Protein AF-A0A8J6U4Z3-F1 (afdb_monomer)

Radius of gyration: 17.87 Å; Cα contacts (8 Å, |Δi|>4): 510; chains: 1; bounding box: 42×43×44 Å

Secondary structure (DSSP, 8-state):
-GGGTB-SSSPPPPPPPHHHHHHHH-PPPSS-SEEEE--HHHHHH-HHHHHHHHHHHHHTT--EEEE-S----HHHHHTT-HHHHHHHHHHHHHHH--SS---EEESSHHHHHIIIIIHHHHH-SHHHHHHHHHEEEHHHHHHHHHHTT---SS---SEEEEEE-HHHHHHH-TTHHHHHHHHHT--EEEEEES--S--TTGGGBTTTHHHHHHHHTTTHHHHHHTS-TTSEEE--SHHHHHHHHHTT---B-HHHHS-TT--S---

Mean predicted aligned error: 3.74 Å

Structure (mmCIF, N/CA/C/O backbone):
data_AF-A0A8J6U4Z3-F1
#
_entry.id   AF-A0A8J6U4Z3-F1
#
loop_
_atom_site.group_PDB
_atom_site.id
_atom_site.type_symbol
_atom_site.label_atom_id
_atom_site.label_alt_id
_atom_site.label_comp_id
_atom_site.label_asym_id
_atom_site.label_entity_id
_atom_site.label_seq_id
_atom_site.pdbx_PDB_ins_code
_atom_site.Cartn_x
_atom_site.Cartn_y
_atom_site.Cartn_z
_atom_site.occupancy
_atom_site.B_iso_or_equiv
_atom_site.auth_seq_id
_atom_site.auth_comp_id
_atom_site.auth_asym_id
_atom_site.auth_atom_id
_atom_site.pdbx_PDB_model_num
ATOM 1 N N . MET A 1 1 ? 16.513 10.755 22.098 1.00 52.19 1 MET A N 1
ATOM 2 C CA . MET A 1 1 ? 15.604 11.043 20.962 1.00 52.19 1 MET A CA 1
ATOM 3 C C . MET A 1 1 ? 15.570 12.526 20.605 1.00 52.19 1 MET A C 1
ATOM 5 O O . MET A 1 1 ? 15.834 12.816 19.449 1.00 52.19 1 MET A O 1
ATOM 9 N N . ARG A 1 2 ? 15.416 13.461 21.564 1.00 49.41 2 ARG A N 1
ATOM 10 C CA . ARG A 1 2 ? 15.577 14.914 21.296 1.00 49.41 2 ARG A CA 1
ATOM 11 C C . ARG A 1 2 ? 16.914 15.289 20.628 1.00 49.41 2 ARG A C 1
ATOM 13 O O . ARG A 1 2 ? 16.937 16.135 19.749 1.00 49.41 2 ARG A O 1
ATOM 20 N N . LEU A 1 3 ? 18.000 14.587 20.973 1.00 54.06 3 LEU A N 1
ATOM 21 C CA . LEU A 1 3 ? 19.337 14.752 20.371 1.00 54.06 3 LEU A CA 1
ATOM 22 C C . LEU A 1 3 ? 19.421 14.434 18.861 1.00 54.06 3 LEU A C 1
ATOM 24 O O . LEU A 1 3 ? 20.437 14.736 18.250 1.00 54.06 3 LEU A O 1
ATOM 28 N N . ALA A 1 4 ? 18.385 13.838 18.261 1.00 70.94 4 ALA A N 1
ATOM 29 C CA . ALA A 1 4 ? 18.323 13.529 16.829 1.00 70.94 4 ALA A CA 1
ATOM 30 C C . ALA A 1 4 ? 17.267 14.366 16.074 1.00 70.94 4 ALA A C 1
ATOM 32 O O . ALA A 1 4 ? 16.896 14.003 14.964 1.00 70.94 4 ALA A O 1
ATOM 33 N N . GLY A 1 5 ? 16.729 15.433 16.685 1.00 78.56 5 GLY A N 1
ATOM 34 C CA . GLY A 1 5 ? 15.664 16.257 16.090 1.00 78.56 5 GLY A CA 1
ATOM 35 C C . GLY A 1 5 ? 14.280 15.591 16.059 1.00 78.56 5 GLY A C 1
ATOM 36 O O . GLY A 1 5 ? 13.338 16.147 15.498 1.00 78.56 5 GLY A O 1
ATOM 37 N N . LEU A 1 6 ? 14.134 14.412 16.674 1.00 84.56 6 LEU A N 1
ATOM 38 C CA . LEU A 1 6 ? 12.886 13.649 16.691 1.00 84.56 6 LEU A CA 1
ATOM 39 C C . LEU A 1 6 ? 12.028 13.987 17.917 1.00 84.56 6 LEU A C 1
ATOM 41 O O . LEU A 1 6 ? 12.542 14.117 19.035 1.00 84.56 6 LEU A O 1
ATOM 45 N N . THR A 1 7 ? 10.715 14.070 17.708 1.00 83.81 7 THR A N 1
ATOM 46 C CA . THR A 1 7 ? 9.716 14.209 18.769 1.00 83.81 7 THR A CA 1
ATOM 47 C C . THR A 1 7 ? 9.736 13.000 19.705 1.00 83.81 7 THR A C 1
ATOM 49 O O . THR A 1 7 ? 9.954 11.864 19.283 1.00 83.81 7 THR A O 1
ATOM 52 N N . THR A 1 8 ? 9.504 13.242 20.994 1.00 85.88 8 THR A N 1
ATOM 53 C CA . THR A 1 8 ? 9.293 12.187 22.001 1.00 85.88 8 THR A CA 1
ATOM 54 C C . THR A 1 8 ? 7.824 11.799 22.143 1.00 85.88 8 THR A C 1
ATOM 56 O O . THR A 1 8 ? 7.523 10.831 22.828 1.00 85.88 8 THR A O 1
ATOM 59 N N . GLU A 1 9 ? 6.925 12.535 21.489 1.00 86.94 9 GLU A N 1
ATOM 60 C CA . GLU A 1 9 ? 5.471 12.333 21.539 1.00 86.94 9 GLU A CA 1
ATOM 61 C C . GLU A 1 9 ? 4.996 11.174 20.645 1.00 86.94 9 GLU A C 1
ATOM 63 O O . GLU A 1 9 ? 3.831 10.785 20.673 1.00 86.94 9 GLU A O 1
ATOM 68 N N . ARG A 1 10 ? 5.891 10.615 19.820 1.00 86.56 10 ARG A N 1
ATOM 69 C CA . ARG A 1 10 ? 5.603 9.476 18.944 1.00 86.56 10 ARG A CA 1
ATOM 70 C C . ARG A 1 10 ? 6.467 8.290 19.317 1.00 86.56 10 ARG A C 1
ATOM 72 O O . ARG A 1 10 ? 7.688 8.403 19.429 1.00 86.56 10 ARG A O 1
ATOM 79 N N . GLN A 1 11 ? 5.835 7.129 19.422 1.00 86.25 11 GLN A N 1
ATOM 80 C CA . GLN A 1 11 ? 6.564 5.875 19.506 1.00 86.25 11 GLN A CA 1
ATOM 81 C C . GLN A 1 11 ? 7.215 5.574 18.154 1.00 86.25 11 GLN A C 1
ATOM 83 O O . GLN A 1 11 ? 6.585 5.697 17.101 1.00 86.25 11 GLN A O 1
ATOM 88 N N . LEU A 1 12 ? 8.491 5.188 18.176 1.00 87.31 12 LEU A N 1
ATOM 89 C CA . LEU A 1 12 ? 9.149 4.704 16.968 1.00 87.31 12 LEU A CA 1
ATOM 90 C C . LEU A 1 12 ? 8.669 3.287 16.641 1.00 87.31 12 LEU A C 1
ATOM 92 O O . LEU A 1 12 ? 8.489 2.474 17.551 1.00 87.31 12 LEU A O 1
ATOM 96 N N . PRO A 1 13 ? 8.512 2.965 15.349 1.00 88.69 13 PRO A N 1
ATOM 97 C CA . PRO A 1 13 ? 8.115 1.631 14.935 1.00 88.69 13 PRO A CA 1
ATOM 98 C C . PRO A 1 13 ? 9.218 0.615 15.256 1.00 88.69 13 PRO A C 1
ATOM 100 O O . PRO A 1 13 ? 10.413 0.905 15.154 1.00 88.69 13 PRO A O 1
ATOM 103 N N . GLN A 1 14 ? 8.817 -0.603 15.611 1.00 91.38 14 GLN A N 1
ATOM 104 C CA . GLN A 1 14 ? 9.751 -1.695 15.876 1.00 91.38 14 GLN A CA 1
ATOM 105 C C . GLN A 1 14 ? 10.061 -2.474 14.600 1.00 91.38 14 GLN A C 1
ATOM 107 O O . GLN A 1 14 ? 9.157 -2.870 13.865 1.00 91.38 14 GLN A O 1
ATOM 112 N N . PHE A 1 15 ? 11.345 -2.738 14.360 1.00 95.44 15 PHE A N 1
ATOM 113 C CA . PHE A 1 15 ? 11.770 -3.568 13.239 1.00 95.44 15 PHE A CA 1
ATOM 114 C C . PHE A 1 15 ? 11.353 -5.027 13.440 1.00 95.44 15 PHE A C 1
ATOM 116 O O . PHE A 1 15 ? 11.647 -5.652 14.460 1.00 95.44 15 PHE A O 1
ATOM 123 N N . ALA A 1 16 ? 10.737 -5.602 12.418 1.00 95.12 16 ALA A N 1
ATOM 124 C CA . ALA A 1 16 ? 10.561 -7.030 12.288 1.00 95.12 16 ALA A CA 1
ATOM 125 C C . ALA A 1 16 ? 11.880 -7.712 11.894 1.00 95.12 16 ALA A C 1
ATOM 127 O O . ALA A 1 16 ? 12.726 -7.163 11.185 1.00 95.12 16 ALA A O 1
ATOM 128 N N . SER A 1 17 ? 12.046 -8.963 12.323 1.00 95.75 17 SER A N 1
ATOM 129 C CA . SER A 1 17 ? 13.189 -9.772 11.907 1.00 95.75 17 SER A CA 1
ATOM 130 C C . SER A 1 17 ? 13.033 -10.253 10.461 1.00 95.75 17 SER A C 1
ATOM 132 O O . SER A 1 17 ? 11.927 -10.518 9.987 1.00 95.75 17 SER A O 1
ATOM 134 N N . ARG A 1 18 ? 14.160 -10.487 9.774 1.00 94.25 18 ARG A N 1
ATOM 135 C CA . ARG A 1 18 ? 14.164 -11.142 8.450 1.00 94.25 18 ARG A CA 1
ATOM 136 C C . ARG A 1 18 ? 13.470 -12.505 8.469 1.00 94.25 18 ARG A C 1
ATOM 138 O O . ARG A 1 18 ? 12.805 -12.864 7.507 1.00 94.25 18 ARG A O 1
ATOM 145 N N . ARG A 1 19 ? 13.592 -13.248 9.578 1.00 96.25 19 ARG A N 1
ATOM 146 C CA . ARG A 1 19 ? 12.898 -14.529 9.771 1.00 96.25 19 ARG A CA 1
ATOM 147 C C . ARG A 1 19 ? 11.381 -14.349 9.737 1.00 96.25 19 ARG A C 1
ATOM 149 O O . ARG A 1 19 ? 10.713 -15.142 9.086 1.00 96.25 19 ARG A O 1
ATOM 156 N N . ARG A 1 20 ? 10.855 -13.311 10.402 1.00 96.19 20 ARG A N 1
ATOM 157 C CA . ARG A 1 20 ? 9.423 -12.988 10.370 1.00 96.19 20 ARG A CA 1
ATOM 158 C C . ARG A 1 20 ? 8.979 -12.630 8.954 1.00 96.19 20 ARG A C 1
ATOM 160 O O . ARG A 1 20 ? 8.002 -13.192 8.488 1.00 96.19 20 ARG A O 1
ATOM 167 N N . LEU A 1 21 ? 9.728 -11.778 8.251 1.00 96.25 21 LEU A N 1
ATOM 168 C CA . LEU A 1 21 ? 9.428 -11.447 6.854 1.00 96.25 21 LEU A CA 1
ATOM 169 C C . LEU A 1 21 ? 9.361 -12.702 5.970 1.00 96.25 21 LEU A C 1
ATOM 171 O O . LEU A 1 21 ? 8.375 -12.906 5.274 1.00 96.25 21 LEU A O 1
ATOM 175 N N . HIS A 1 22 ? 10.373 -13.570 6.023 1.00 95.69 22 HIS A N 1
ATOM 176 C CA . HIS A 1 22 ? 10.381 -14.798 5.220 1.00 95.69 22 HIS A CA 1
ATOM 177 C C . HIS A 1 22 ? 9.227 -15.750 5.563 1.00 95.69 22 HIS A C 1
ATOM 179 O O . HIS A 1 22 ? 8.718 -16.418 4.667 1.00 95.69 22 HIS A O 1
ATOM 185 N N . ALA A 1 23 ? 8.808 -15.813 6.831 1.00 96.25 23 ALA A N 1
ATOM 186 C CA . ALA A 1 23 ? 7.669 -16.630 7.238 1.00 96.25 23 ALA A CA 1
ATOM 187 C C . ALA A 1 23 ? 6.352 -16.137 6.611 1.00 96.25 23 ALA A C 1
ATOM 189 O O . ALA A 1 23 ? 5.583 -16.949 6.112 1.00 96.25 23 ALA A O 1
ATOM 190 N N . GLU A 1 24 ? 6.129 -14.821 6.576 1.00 96.94 24 GLU A N 1
ATOM 191 C CA . GLU A 1 24 ? 4.914 -14.218 6.005 1.00 96.94 24 GLU A CA 1
ATOM 192 C C . GLU A 1 24 ? 4.862 -14.342 4.472 1.00 96.94 24 GLU A C 1
ATOM 194 O O . GLU A 1 24 ? 3.823 -14.667 3.889 1.00 96.94 24 GLU A O 1
ATOM 199 N N . LEU A 1 25 ? 6.001 -14.124 3.801 1.00 94.69 25 LEU A N 1
ATOM 200 C CA . LEU A 1 25 ? 6.074 -14.190 2.337 1.00 94.69 25 LEU A CA 1
ATOM 201 C C . LEU A 1 25 ? 6.029 -15.623 1.798 1.00 94.69 25 LEU A C 1
ATOM 203 O O . LEU A 1 25 ? 5.581 -15.826 0.670 1.00 94.69 25 LEU A O 1
ATOM 207 N N . GLY A 1 26 ? 6.478 -16.604 2.583 1.00 91.38 26 GLY A N 1
ATOM 208 C CA . GLY A 1 26 ? 6.553 -17.995 2.154 1.00 91.38 26 GLY A CA 1
ATOM 209 C C . GLY A 1 26 ? 7.440 -18.188 0.918 1.00 91.38 26 GLY A C 1
ATOM 210 O O . GLY A 1 26 ? 8.376 -17.428 0.664 1.00 91.38 26 GLY A O 1
ATOM 211 N N . ARG A 1 27 ? 7.163 -19.245 0.150 1.00 89.81 27 ARG A N 1
ATOM 212 C CA . ARG A 1 27 ? 7.793 -19.482 -1.157 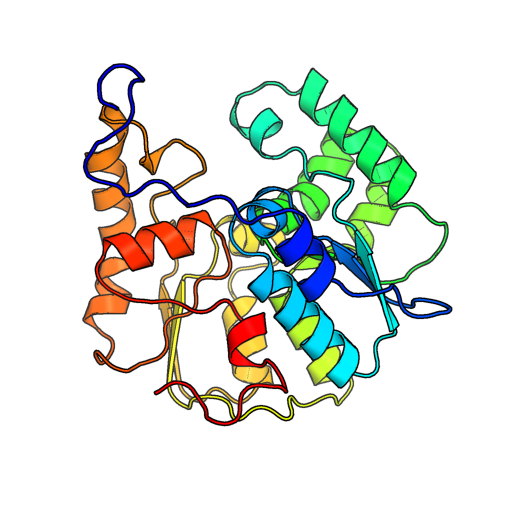1.00 89.81 27 ARG A CA 1
ATOM 213 C C . ARG A 1 27 ? 6.900 -18.922 -2.259 1.00 89.81 27 ARG A C 1
ATOM 215 O O . ARG A 1 27 ? 5.680 -19.023 -2.155 1.00 89.81 27 ARG A O 1
ATOM 222 N N . SER A 1 28 ? 7.510 -18.393 -3.318 1.00 88.62 28 SER A N 1
ATOM 223 C CA . SER A 1 28 ? 6.777 -18.019 -4.529 1.00 88.62 28 SER A CA 1
ATOM 224 C C . SER A 1 28 ? 6.041 -19.225 -5.106 1.00 88.62 28 SER A C 1
ATOM 226 O O . SER A 1 28 ? 6.565 -20.344 -5.091 1.00 88.62 28 SER A O 1
ATOM 228 N N . ALA A 1 29 ? 4.841 -18.984 -5.627 1.00 89.44 29 ALA A N 1
ATOM 229 C CA . ALA A 1 29 ? 4.110 -19.995 -6.376 1.00 89.44 29 ALA A CA 1
ATOM 230 C C . ALA A 1 29 ? 4.865 -20.361 -7.674 1.00 89.44 29 ALA A C 1
ATOM 232 O O . ALA A 1 29 ? 5.556 -19.501 -8.230 1.00 89.44 29 ALA A O 1
ATOM 233 N N . PRO A 1 30 ? 4.748 -21.606 -8.173 1.00 89.94 30 PRO A N 1
ATOM 234 C CA . PRO A 1 30 ? 5.199 -21.939 -9.522 1.00 89.94 30 PRO A CA 1
ATOM 235 C C . PRO A 1 30 ? 4.381 -21.149 -10.558 1.00 89.94 30 PRO A C 1
ATOM 237 O O . PRO A 1 30 ? 3.188 -20.915 -10.359 1.00 89.94 30 PRO A O 1
ATOM 240 N N . ASP A 1 31 ? 5.029 -20.724 -11.644 1.00 93.00 31 ASP A N 1
ATOM 241 C CA . ASP A 1 31 ? 4.430 -19.959 -12.751 1.00 93.00 31 ASP A CA 1
ATOM 242 C C . ASP A 1 31 ? 3.522 -18.792 -12.301 1.00 93.00 31 ASP A C 1
ATOM 244 O O . ASP A 1 31 ? 2.320 -18.770 -12.609 1.00 93.00 31 ASP A O 1
ATOM 248 N N . PRO A 1 32 ? 4.075 -17.832 -11.533 1.00 96.88 32 PRO A N 1
ATOM 249 C CA . PRO A 1 32 ? 3.306 -16.779 -10.885 1.00 96.88 32 PRO A CA 1
ATOM 250 C C . PRO A 1 32 ? 2.677 -15.807 -11.888 1.00 96.88 32 PRO A C 1
ATOM 252 O O . PRO A 1 32 ? 3.368 -15.198 -12.708 1.00 96.88 32 PRO A O 1
ATOM 255 N N . ASP A 1 33 ? 1.370 -15.596 -11.761 1.00 98.00 33 ASP A N 1
ATOM 256 C CA . ASP A 1 33 ? 0.569 -14.705 -12.604 1.00 98.00 33 ASP A CA 1
ATOM 257 C C . ASP A 1 33 ? 0.294 -13.340 -11.963 1.00 98.00 33 ASP A C 1
ATOM 259 O O . ASP A 1 33 ? -0.426 -12.533 -12.543 1.00 98.00 33 ASP A O 1
ATOM 263 N N . THR A 1 34 ? 0.849 -13.083 -10.776 1.00 98.62 34 THR A N 1
ATOM 264 C CA . THR A 1 34 ? 0.722 -11.823 -10.037 1.00 98.62 34 THR A CA 1
ATOM 265 C C . THR A 1 34 ? 2.004 -11.549 -9.257 1.00 98.62 34 THR A C 1
ATOM 267 O O . THR A 1 34 ? 2.547 -12.444 -8.605 1.00 98.62 34 THR A O 1
ATOM 270 N N . VAL A 1 35 ? 2.480 -10.303 -9.279 1.00 98.69 35 VAL A N 1
ATOM 271 C CA . VAL A 1 35 ? 3.581 -9.848 -8.421 1.00 98.69 35 VAL A CA 1
ATOM 272 C C . VAL A 1 35 ? 3.002 -9.099 -7.227 1.00 98.69 35 VAL A C 1
ATOM 274 O O . VAL A 1 35 ? 2.297 -8.110 -7.403 1.00 98.69 35 VAL A O 1
ATOM 277 N N . LEU A 1 36 ? 3.341 -9.526 -6.013 1.00 98.75 36 LEU A N 1
ATOM 278 C CA . LEU A 1 36 ? 3.115 -8.758 -4.793 1.00 98.75 36 LEU A CA 1
ATOM 279 C C . LEU A 1 36 ? 4.383 -7.962 -4.469 1.00 98.75 36 LEU A C 1
ATOM 281 O O . LEU A 1 36 ? 5.393 -8.518 -4.032 1.00 98.75 36 LEU A O 1
ATOM 285 N N . PHE A 1 37 ? 4.336 -6.651 -4.690 1.00 98.75 37 PHE A N 1
ATOM 286 C CA . PHE A 1 37 ? 5.409 -5.739 -4.316 1.00 98.75 37 PHE A CA 1
ATOM 287 C C . PHE A 1 37 ? 5.299 -5.406 -2.827 1.00 98.75 37 PHE A C 1
ATOM 289 O O . PHE A 1 37 ? 4.349 -4.754 -2.385 1.00 98.75 37 PHE A O 1
ATOM 296 N N . VAL A 1 38 ? 6.305 -5.822 -2.064 1.00 98.06 38 VAL A N 1
ATOM 297 C CA . VAL A 1 38 ? 6.405 -5.573 -0.627 1.00 98.06 38 VAL A CA 1
ATOM 298 C C . VAL A 1 38 ? 7.428 -4.470 -0.417 1.00 98.06 38 VAL A C 1
ATOM 300 O O . VAL A 1 38 ? 8.633 -4.673 -0.572 1.00 98.06 38 VAL A O 1
ATOM 303 N N . ASP A 1 39 ? 6.942 -3.275 -0.102 1.00 96.94 39 ASP A N 1
ATOM 304 C CA . ASP A 1 39 ? 7.793 -2.110 0.079 1.00 96.94 39 ASP A CA 1
ATOM 305 C C . ASP A 1 39 ? 8.678 -2.226 1.330 1.00 96.94 39 ASP A C 1
ATOM 307 O O . ASP A 1 39 ? 8.474 -3.051 2.222 1.00 96.94 39 ASP A O 1
ATOM 311 N N . THR A 1 40 ? 9.682 -1.353 1.401 1.00 95.50 40 THR A N 1
ATOM 312 C CA . THR A 1 40 ? 10.685 -1.372 2.467 1.00 95.50 40 THR A CA 1
ATOM 313 C C . THR A 1 40 ? 10.087 -1.157 3.860 1.00 95.50 40 THR A C 1
ATOM 315 O O . THR A 1 40 ? 10.603 -1.735 4.812 1.00 95.50 40 THR A O 1
ATOM 318 N N . PHE A 1 41 ? 9.021 -0.365 4.005 1.00 95.00 41 PHE A N 1
ATOM 319 C CA . PHE A 1 41 ? 8.394 -0.105 5.302 1.00 95.00 41 PHE A CA 1
ATOM 320 C C . PHE A 1 41 ? 7.521 -1.281 5.731 1.00 95.00 41 PHE A C 1
ATOM 322 O O . PHE A 1 41 ? 7.662 -1.753 6.859 1.00 95.00 41 PHE A O 1
ATOM 329 N N . THR A 1 42 ? 6.701 -1.827 4.834 1.00 96.81 42 THR A N 1
ATOM 330 C CA . THR A 1 42 ? 5.948 -3.059 5.109 1.00 96.81 42 THR A CA 1
ATOM 331 C C . THR A 1 42 ? 6.887 -4.206 5.465 1.00 96.81 42 THR A C 1
ATOM 333 O O . THR A 1 42 ? 6.717 -4.845 6.502 1.00 96.81 42 THR A O 1
ATOM 336 N N . ALA A 1 43 ? 7.940 -4.423 4.674 1.00 97.25 43 ALA A N 1
ATOM 337 C CA . ALA A 1 43 ? 8.918 -5.475 4.926 1.00 97.25 43 ALA A CA 1
ATOM 338 C C . ALA A 1 43 ? 9.630 -5.309 6.281 1.00 97.25 43 ALA A C 1
ATOM 340 O O . ALA A 1 43 ? 9.879 -6.295 6.978 1.00 97.25 43 ALA A O 1
ATOM 341 N N . ALA A 1 44 ? 9.964 -4.068 6.649 1.00 96.44 44 ALA A N 1
ATOM 342 C CA . ALA A 1 44 ? 10.720 -3.766 7.857 1.00 96.44 44 ALA A CA 1
ATOM 343 C C . ALA A 1 44 ? 9.864 -3.710 9.125 1.00 96.44 44 ALA A C 1
ATOM 345 O O . ALA A 1 44 ? 10.378 -4.043 10.185 1.00 96.44 44 ALA A O 1
ATOM 346 N N . PHE A 1 45 ? 8.599 -3.292 9.047 1.00 96.00 45 PHE A N 1
ATOM 347 C CA . PHE A 1 45 ? 7.794 -2.965 10.232 1.00 96.00 45 PHE A CA 1
ATOM 348 C C . PHE A 1 45 ? 6.479 -3.743 10.323 1.00 96.00 45 PHE A C 1
ATOM 350 O O . PHE A 1 45 ? 5.987 -3.988 11.422 1.00 96.00 45 PHE A O 1
ATOM 357 N N . ARG A 1 46 ? 5.897 -4.154 9.191 1.00 96.12 46 ARG A N 1
ATOM 358 C CA . ARG A 1 46 ? 4.566 -4.779 9.128 1.00 96.12 46 ARG A CA 1
ATOM 359 C C . ARG A 1 46 ? 4.525 -5.997 8.189 1.00 96.12 46 ARG A C 1
ATOM 361 O O . ARG A 1 46 ? 3.649 -6.074 7.332 1.00 96.12 46 ARG A O 1
ATOM 368 N N . PRO A 1 47 ? 5.425 -6.991 8.332 1.00 97.38 47 PRO A N 1
ATOM 369 C CA . PRO A 1 47 ? 5.467 -8.120 7.399 1.00 97.38 47 PRO A CA 1
ATOM 370 C C . PRO A 1 47 ? 4.178 -8.960 7.402 1.00 97.38 47 PRO A C 1
ATOM 372 O O . PRO A 1 47 ? 3.870 -9.581 6.392 1.00 97.38 47 PRO A O 1
ATOM 375 N N . HIS A 1 48 ? 3.405 -8.939 8.495 1.00 97.25 48 HIS A N 1
ATOM 376 C CA . HIS A 1 48 ? 2.100 -9.604 8.591 1.00 97.25 48 HIS A CA 1
ATOM 377 C C . HIS A 1 48 ? 1.089 -9.073 7.566 1.00 97.25 48 HIS A C 1
ATOM 379 O O . HIS A 1 48 ? 0.313 -9.852 7.026 1.00 97.25 48 HIS A O 1
ATOM 385 N N . VAL A 1 49 ? 1.156 -7.783 7.211 1.00 98.25 49 VAL A N 1
ATOM 386 C CA . VAL A 1 49 ? 0.311 -7.200 6.157 1.00 98.25 49 VAL A CA 1
ATOM 387 C C . VAL A 1 49 ? 0.653 -7.794 4.794 1.00 98.25 49 VAL A C 1
ATOM 389 O O . VAL A 1 49 ? -0.239 -8.086 4.004 1.00 98.25 49 VAL A O 1
ATOM 392 N N . ALA A 1 50 ? 1.941 -8.018 4.514 1.00 98.06 50 ALA A N 1
ATOM 393 C CA . ALA A 1 50 ? 2.359 -8.678 3.280 1.00 98.06 50 ALA A CA 1
ATOM 394 C C . ALA A 1 50 ? 1.902 -10.145 3.239 1.00 98.06 50 ALA A C 1
ATOM 396 O O . ALA A 1 50 ? 1.491 -10.624 2.184 1.00 98.06 50 ALA A O 1
ATOM 397 N N . GLY A 1 51 ? 1.935 -10.840 4.381 1.00 98.12 51 GLY A N 1
ATOM 398 C CA . GLY A 1 51 ? 1.377 -12.186 4.524 1.00 98.12 51 GLY A CA 1
ATOM 399 C C . GLY A 1 51 ? -0.126 -12.224 4.242 1.00 98.12 51 GLY A C 1
ATOM 400 O O . GLY A 1 51 ? -0.566 -13.022 3.415 1.00 98.12 51 GLY A O 1
ATOM 401 N N . ALA A 1 52 ? -0.888 -11.309 4.848 1.00 98.38 52 ALA A N 1
ATOM 402 C CA . ALA A 1 52 ? -2.324 -11.158 4.622 1.00 98.38 52 ALA A CA 1
ATOM 403 C C . ALA A 1 52 ? -2.635 -10.850 3.149 1.00 98.38 52 ALA A C 1
ATOM 405 O O . ALA A 1 52 ? -3.433 -11.536 2.520 1.00 98.38 52 ALA A O 1
ATOM 406 N N . ALA A 1 53 ? -1.917 -9.898 2.544 1.00 98.56 53 ALA A N 1
ATOM 407 C CA . ALA A 1 53 ? -2.075 -9.551 1.132 1.00 98.56 53 ALA A CA 1
ATOM 408 C C . ALA A 1 53 ? -1.808 -10.749 0.210 1.00 98.56 53 ALA A C 1
ATOM 410 O O . ALA A 1 53 ? -2.547 -10.978 -0.746 1.00 98.56 53 ALA A O 1
ATOM 411 N N . ARG A 1 54 ? -0.775 -11.547 0.507 1.00 98.12 54 AR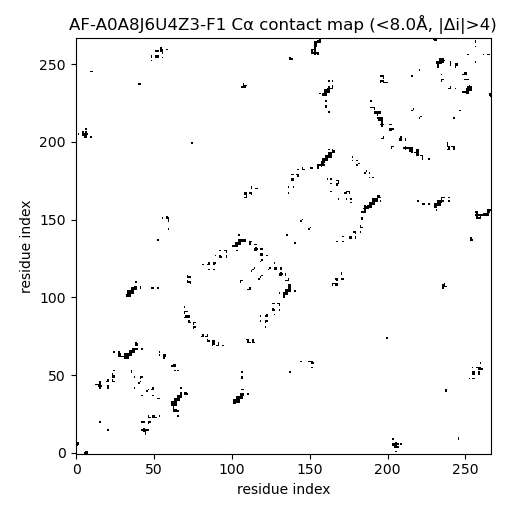G A N 1
ATOM 412 C CA . ARG A 1 54 ? -0.467 -12.773 -0.237 1.00 98.12 54 ARG A CA 1
ATOM 413 C C . ARG A 1 54 ? -1.585 -13.809 -0.109 1.00 98.12 54 ARG A C 1
ATOM 415 O O . ARG A 1 54 ? -1.929 -14.425 -1.114 1.00 98.12 54 ARG A O 1
ATOM 422 N N . ARG A 1 55 ? -2.131 -14.010 1.097 1.00 97.81 55 ARG A N 1
ATOM 423 C CA . ARG A 1 55 ? -3.241 -14.944 1.343 1.00 97.81 55 ARG A CA 1
ATOM 424 C C . ARG A 1 55 ? -4.516 -14.516 0.630 1.00 97.81 55 ARG A C 1
ATOM 426 O O . ARG A 1 55 ? -5.104 -15.346 -0.043 1.00 97.81 55 ARG A O 1
ATOM 433 N N . VAL A 1 56 ? -4.872 -13.233 0.676 1.00 98.31 56 VAL A N 1
ATOM 434 C CA . VAL A 1 56 ? -6.010 -12.675 -0.076 1.00 98.31 56 VAL A CA 1
ATOM 435 C C . VAL A 1 56 ? -5.866 -12.920 -1.578 1.00 98.31 56 VAL A C 1
ATOM 437 O O . VAL A 1 56 ? -6.802 -13.358 -2.234 1.00 98.31 56 VAL A O 1
ATOM 440 N N . LEU A 1 57 ? -4.685 -12.658 -2.144 1.00 98.38 57 LEU A N 1
ATOM 441 C CA . LEU A 1 57 ? -4.452 -12.907 -3.567 1.00 98.38 57 LEU A CA 1
ATOM 442 C C . LEU A 1 57 ? -4.554 -14.403 -3.904 1.00 98.38 57 LEU A C 1
ATOM 444 O O . LEU A 1 57 ? -5.115 -14.748 -4.940 1.00 98.38 57 LEU A O 1
ATOM 448 N N . ALA A 1 58 ? -4.050 -15.282 -3.035 1.00 96.81 58 ALA A N 1
ATOM 449 C CA . ALA A 1 58 ? -4.170 -16.727 -3.209 1.00 96.81 58 ALA A CA 1
ATOM 450 C C . ALA A 1 58 ? -5.622 -17.226 -3.076 1.00 96.81 58 ALA A C 1
ATOM 452 O O . ALA A 1 58 ? -6.015 -18.100 -3.839 1.00 96.81 58 ALA A O 1
ATOM 453 N N . ASP A 1 59 ? -6.414 -16.650 -2.165 1.00 97.00 59 ASP A N 1
ATOM 454 C CA . ASP A 1 59 ? -7.860 -16.897 -2.028 1.00 97.00 59 ASP A CA 1
ATOM 455 C C . ASP A 1 59 ? -8.642 -16.472 -3.281 1.00 97.00 59 ASP A C 1
ATOM 457 O O . ASP A 1 59 ? -9.657 -17.065 -3.627 1.00 97.00 59 ASP A O 1
ATOM 461 N N . ALA A 1 60 ? -8.122 -15.488 -4.018 1.00 97.56 60 ALA A N 1
ATOM 462 C CA . ALA A 1 60 ? -8.615 -15.087 -5.332 1.00 97.56 60 ALA A CA 1
ATOM 463 C C . ALA A 1 60 ? -7.978 -15.869 -6.501 1.00 97.56 60 ALA A C 1
ATOM 465 O O . ALA A 1 60 ? -7.883 -15.346 -7.617 1.00 97.56 60 ALA A O 1
ATOM 466 N N . ASP A 1 61 ? -7.494 -17.086 -6.236 1.00 96.81 61 ASP A N 1
ATOM 467 C CA . ASP A 1 61 ? -6.857 -18.008 -7.185 1.00 96.81 61 ASP A CA 1
ATOM 468 C C . ASP A 1 61 ? -5.621 -17.444 -7.921 1.00 96.81 61 ASP A C 1
ATOM 470 O O . ASP A 1 61 ? -5.240 -17.923 -8.996 1.00 96.81 61 ASP A O 1
ATOM 474 N N . ARG A 1 62 ? -4.940 -16.431 -7.359 1.00 98.00 62 ARG A N 1
ATOM 475 C CA . ARG A 1 62 ? -3.697 -15.887 -7.935 1.00 98.00 62 ARG A CA 1
ATOM 476 C C . ARG A 1 62 ? -2.470 -16.661 -7.483 1.00 98.00 62 ARG A C 1
ATOM 478 O O . ARG A 1 62 ? -2.278 -16.959 -6.304 1.00 98.00 62 ARG A O 1
ATOM 485 N N . ARG A 1 63 ? -1.556 -16.901 -8.424 1.00 97.81 63 ARG A N 1
ATOM 486 C CA . ARG A 1 63 ? -0.234 -17.475 -8.145 1.00 97.81 63 ARG A CA 1
ATOM 487 C C . ARG A 1 63 ? 0.750 -16.336 -7.926 1.00 97.81 63 ARG A C 1
ATOM 489 O O . ARG A 1 63 ? 1.163 -15.657 -8.863 1.00 97.81 63 ARG A O 1
ATOM 496 N N . VAL A 1 64 ? 1.107 -16.114 -6.665 1.00 98.12 64 VAL A N 1
ATOM 497 C CA . VAL A 1 64 ? 1.820 -14.904 -6.242 1.00 98.12 64 VAL A CA 1
ATOM 498 C C . VAL A 1 64 ? 3.335 -15.106 -6.210 1.00 98.12 64 VAL A C 1
ATOM 500 O O . VAL A 1 64 ? 3.851 -16.044 -5.597 1.00 98.12 64 VAL A O 1
ATOM 503 N N . GLU A 1 65 ? 4.056 -14.161 -6.809 1.00 97.62 65 GLU A N 1
ATOM 504 C CA . GLU A 1 65 ? 5.475 -13.916 -6.558 1.00 97.62 65 GLU A CA 1
ATOM 505 C C . GLU A 1 65 ? 5.641 -12.693 -5.655 1.00 97.62 65 GLU A C 1
ATOM 507 O O . GLU A 1 65 ? 5.241 -11.587 -6.014 1.00 97.62 65 GLU A O 1
ATOM 512 N N . CYS A 1 66 ? 6.275 -12.865 -4.498 1.00 97.19 66 CYS A N 1
ATOM 513 C CA . CYS A 1 66 ? 6.560 -11.757 -3.589 1.00 97.19 66 CYS A CA 1
ATOM 514 C C . CYS A 1 66 ? 7.910 -11.109 -3.926 1.00 97.19 66 CYS A C 1
ATOM 516 O O . CYS A 1 66 ? 8.937 -11.790 -3.970 1.00 97.19 66 CYS A O 1
ATOM 518 N N . ARG A 1 67 ? 7.941 -9.781 -4.084 1.00 96.19 67 ARG A N 1
ATOM 519 C CA . ARG A 1 67 ? 9.170 -9.004 -4.308 1.00 96.19 67 ARG A CA 1
ATOM 520 C C . ARG A 1 67 ? 9.383 -7.987 -3.199 1.00 96.19 67 ARG A C 1
ATOM 522 O O . ARG A 1 67 ? 8.700 -6.972 -3.139 1.00 96.19 67 ARG A O 1
ATOM 529 N N . ALA A 1 68 ? 10.363 -8.276 -2.343 1.00 96.38 68 ALA A N 1
ATOM 530 C 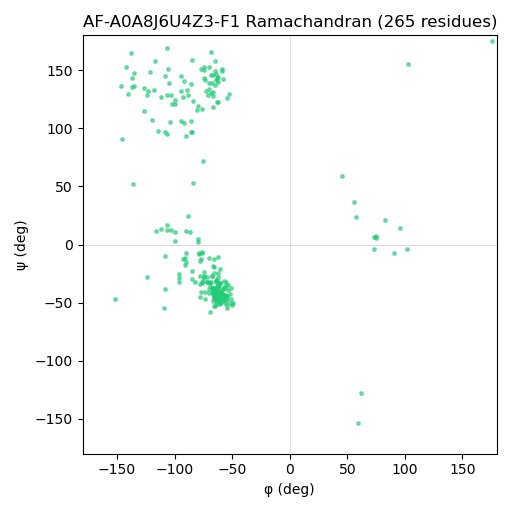CA . ALA A 1 68 ? 10.812 -7.428 -1.232 1.00 96.38 68 ALA A CA 1
ATOM 531 C C . ALA A 1 68 ? 12.273 -6.950 -1.404 1.00 96.38 68 ALA A C 1
ATOM 533 O O . ALA A 1 68 ? 12.906 -6.463 -0.470 1.00 96.38 68 ALA A O 1
ATOM 534 N N . ASP A 1 69 ? 12.842 -7.137 -2.599 1.00 95.38 69 ASP A N 1
ATOM 535 C CA . ASP A 1 69 ? 14.250 -6.907 -2.945 1.00 95.38 69 ASP A CA 1
ATOM 536 C C . ASP A 1 69 ? 14.469 -5.646 -3.810 1.00 95.38 69 ASP A C 1
ATOM 538 O O . ASP A 1 69 ? 15.545 -5.441 -4.394 1.00 95.38 69 ASP A O 1
ATOM 542 N N . VAL A 1 70 ? 13.432 -4.813 -3.905 1.00 96.25 70 VAL A N 1
ATOM 543 C CA . VAL A 1 70 ? 13.347 -3.560 -4.667 1.00 96.25 70 VAL A CA 1
ATOM 544 C C . VAL A 1 70 ? 12.639 -2.483 -3.850 1.00 96.25 70 VAL A C 1
ATOM 546 O O . VAL A 1 70 ? 12.013 -2.764 -2.833 1.00 96.25 70 VAL A O 1
ATOM 549 N N . CYS A 1 71 ? 12.759 -1.223 -4.270 1.00 97.75 71 CYS A N 1
ATOM 550 C CA . CYS A 1 71 ? 12.182 -0.085 -3.558 1.00 97.75 71 CYS A CA 1
ATOM 551 C C . CYS A 1 71 ? 11.489 0.870 -4.535 1.00 97.75 71 CYS A C 1
ATOM 553 O O . CYS A 1 71 ? 11.934 1.046 -5.670 1.00 97.75 71 CYS A O 1
ATOM 555 N N . CYS A 1 72 ? 10.424 1.521 -4.068 1.00 97.75 72 CYS A N 1
ATOM 556 C CA . CYS A 1 72 ? 9.664 2.503 -4.837 1.00 97.75 72 CYS A CA 1
ATOM 557 C C . CYS A 1 72 ? 10.367 3.869 -4.948 1.00 97.75 72 CYS A C 1
ATOM 559 O O . CYS A 1 72 ? 9.903 4.748 -5.658 1.00 97.75 72 CYS A O 1
ATOM 561 N N . GLY A 1 73 ? 11.488 4.074 -4.245 1.00 97.25 73 GLY A N 1
ATOM 562 C CA . GLY A 1 73 ? 12.304 5.289 -4.347 1.00 97.25 73 GLY A CA 1
ATOM 563 C C . GLY A 1 73 ? 11.711 6.543 -3.692 1.00 97.25 73 GLY A C 1
ATOM 564 O O . GLY A 1 73 ? 12.408 7.554 -3.638 1.00 97.25 73 GLY A O 1
ATOM 565 N N . LEU A 1 74 ? 10.489 6.472 -3.151 1.00 96.38 74 LEU A N 1
ATOM 566 C CA . LEU A 1 74 ? 9.726 7.616 -2.644 1.00 96.38 74 LEU A CA 1
ATOM 567 C C . LEU A 1 74 ? 10.494 8.489 -1.643 1.00 96.38 74 LEU A C 1
ATOM 569 O O . LEU A 1 74 ? 10.476 9.707 -1.764 1.00 96.38 74 LEU A O 1
ATOM 573 N N . THR A 1 75 ? 11.233 7.898 -0.702 1.00 93.69 75 THR A N 1
ATOM 574 C CA . THR A 1 75 ? 12.002 8.664 0.300 1.00 93.69 75 THR A CA 1
ATOM 575 C C . THR A 1 75 ? 13.105 9.528 -0.318 1.00 93.69 75 THR A C 1
ATOM 577 O O . THR A 1 75 ? 13.425 10.601 0.192 1.00 93.69 75 THR A O 1
ATOM 580 N N . TRP A 1 76 ? 13.685 9.095 -1.441 1.00 96.06 76 TRP A N 1
ATOM 581 C CA . TRP A 1 76 ? 14.645 9.899 -2.199 1.00 96.06 76 TRP A CA 1
ATOM 582 C C . TRP A 1 76 ? 13.944 10.996 -3.002 1.00 96.06 76 TRP A C 1
ATOM 584 O O . TRP A 1 76 ? 14.510 12.072 -3.162 1.00 96.06 76 TRP A O 1
ATOM 594 N N . ILE A 1 77 ? 12.728 10.739 -3.494 1.00 95.69 77 ILE A N 1
ATOM 595 C CA . ILE A 1 77 ? 11.917 11.729 -4.217 1.00 95.69 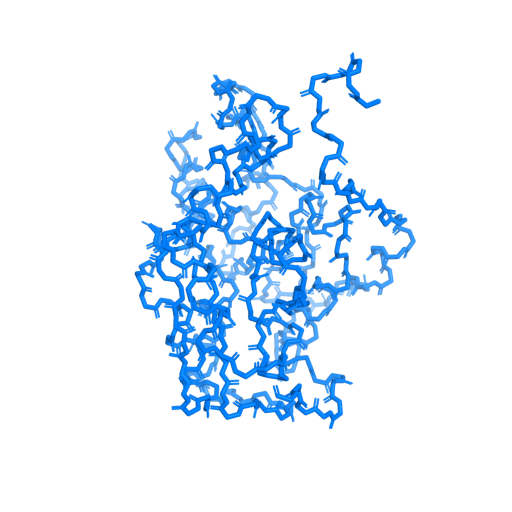77 ILE A CA 1
ATOM 596 C C . ILE A 1 77 ? 11.517 12.860 -3.268 1.00 95.69 77 ILE A C 1
ATOM 598 O O . ILE A 1 77 ? 11.819 14.020 -3.538 1.00 95.69 77 ILE A O 1
ATOM 602 N N . SER A 1 78 ? 10.922 12.522 -2.121 1.00 91.94 78 SER A N 1
ATOM 603 C CA . SER A 1 78 ? 10.386 13.495 -1.163 1.00 91.94 78 SER A CA 1
ATOM 604 C C . SER A 1 78 ? 11.454 14.376 -0.510 1.00 91.94 78 SER A C 1
ATOM 606 O O . SER A 1 78 ? 11.138 15.442 0.001 1.00 91.94 78 SER A O 1
ATOM 608 N N . THR A 1 79 ? 12.721 13.952 -0.542 1.00 91.75 79 THR A N 1
ATOM 609 C CA . THR A 1 79 ? 13.870 14.716 -0.023 1.00 91.75 79 THR A CA 1
ATOM 610 C C . THR A 1 79 ? 14.709 15.370 -1.129 1.00 91.75 79 THR A C 1
ATOM 612 O O . THR A 1 79 ? 15.830 15.809 -0.883 1.00 91.75 79 THR A O 1
ATOM 615 N N . GLY A 1 80 ? 14.208 15.417 -2.370 1.00 95.19 80 GLY A N 1
ATOM 616 C CA . GLY A 1 80 ? 14.864 16.099 -3.495 1.00 95.19 80 GLY A CA 1
ATOM 617 C C . GLY A 1 80 ? 16.080 15.370 -4.083 1.00 95.19 80 GLY A C 1
ATOM 618 O O . GLY A 1 80 ? 16.760 15.884 -4.972 1.00 95.19 80 GLY A O 1
ATOM 619 N N . GLN A 1 81 ? 16.362 14.139 -3.657 1.00 97.19 81 GLN A N 1
ATOM 620 C CA . GLN A 1 81 ? 17.508 13.338 -4.101 1.00 97.19 81 GLN A CA 1
ATOM 621 C C . GLN A 1 81 ? 17.215 12.598 -5.419 1.00 97.19 81 GLN A C 1
ATOM 623 O O . GLN A 1 81 ? 17.419 11.386 -5.547 1.00 97.19 81 GLN A O 1
ATOM 628 N N . LEU A 1 82 ? 16.772 13.337 -6.443 1.00 97.50 82 LEU A N 1
ATOM 629 C CA . LEU A 1 82 ? 16.217 12.791 -7.690 1.00 97.50 82 LEU A CA 1
ATOM 630 C C . LEU A 1 82 ? 17.196 11.911 -8.482 1.00 97.50 82 LEU A C 1
ATOM 632 O O . LEU A 1 82 ? 16.790 10.920 -9.087 1.00 97.50 82 LEU A O 1
ATOM 636 N N . ARG A 1 83 ? 18.505 12.205 -8.447 1.00 97.69 83 ARG A N 1
ATOM 637 C CA . ARG A 1 83 ? 19.525 11.343 -9.083 1.00 97.69 83 ARG A CA 1
ATOM 638 C C . ARG A 1 83 ? 19.563 9.954 -8.442 1.00 97.69 83 ARG A C 1
ATOM 640 O O . ARG A 1 83 ? 19.687 8.946 -9.138 1.00 97.69 83 ARG A O 1
ATOM 647 N N . ARG A 1 84 ? 19.440 9.893 -7.112 1.00 98.00 84 ARG A N 1
ATOM 648 C CA . ARG A 1 84 ? 19.411 8.634 -6.363 1.00 98.00 84 ARG A CA 1
ATOM 649 C C . ARG A 1 84 ? 18.078 7.921 -6.550 1.00 98.00 84 ARG A C 1
ATOM 651 O O . ARG A 1 84 ? 18.097 6.717 -6.795 1.00 98.00 84 ARG A O 1
ATOM 658 N N . ALA A 1 85 ? 16.968 8.661 -6.537 1.00 98.25 85 ALA A N 1
ATOM 659 C CA . ALA A 1 85 ? 15.645 8.135 -6.866 1.00 98.25 85 ALA A CA 1
ATOM 660 C C . ALA A 1 85 ? 15.646 7.450 -8.242 1.00 98.25 85 ALA A C 1
ATOM 662 O O . ALA A 1 85 ? 15.325 6.269 -8.327 1.00 98.25 85 ALA A O 1
ATOM 663 N N . ARG A 1 86 ? 16.135 8.129 -9.292 1.00 98.50 86 ARG A N 1
ATOM 664 C CA . ARG A 1 86 ? 16.278 7.572 -10.649 1.00 98.50 86 ARG A CA 1
ATOM 665 C C . ARG A 1 86 ? 17.080 6.270 -10.661 1.00 98.50 86 ARG A C 1
ATOM 667 O O . ARG A 1 86 ? 16.653 5.304 -11.280 1.00 98.50 86 ARG A O 1
ATOM 674 N N . LYS A 1 87 ? 18.220 6.212 -9.961 1.00 98.38 87 LYS A N 1
ATOM 675 C CA . LYS A 1 87 ? 19.051 4.993 -9.886 1.00 98.38 87 LYS A CA 1
ATOM 676 C C . LYS A 1 87 ? 18.332 3.835 -9.188 1.00 98.38 87 LYS A C 1
ATOM 678 O O . LYS A 1 87 ? 18.494 2.690 -9.597 1.00 98.38 87 LYS A O 1
ATOM 683 N N . VAL A 1 88 ? 17.583 4.114 -8.121 1.00 98.50 88 VAL A N 1
ATOM 684 C CA . VAL A 1 88 ? 16.787 3.100 -7.410 1.00 98.50 88 VAL A CA 1
ATOM 685 C C . VAL A 1 88 ? 15.653 2.603 -8.303 1.00 98.50 88 VAL A C 1
ATOM 687 O O . VAL A 1 88 ? 15.513 1.399 -8.483 1.00 98.50 88 VAL A O 1
ATOM 690 N N . LEU A 1 89 ? 14.908 3.520 -8.916 1.00 98.69 89 LEU A N 1
ATOM 691 C CA . LEU A 1 89 ? 13.782 3.207 -9.788 1.00 98.69 89 LEU A CA 1
ATOM 692 C C . LEU A 1 89 ? 14.210 2.439 -11.037 1.00 98.69 89 LEU A C 1
ATOM 694 O O . LEU A 1 89 ? 13.539 1.480 -11.386 1.00 98.69 89 LEU A O 1
ATOM 698 N N . ALA A 1 90 ? 15.340 2.783 -11.661 1.00 98.62 90 ALA A N 1
ATOM 699 C CA . ALA A 1 90 ? 15.876 2.030 -12.796 1.00 98.62 90 ALA A CA 1
ATOM 700 C C . ALA A 1 90 ? 16.130 0.557 -12.430 1.00 98.62 90 ALA A C 1
ATOM 702 O O . ALA A 1 90 ? 15.652 -0.332 -13.120 1.00 98.62 90 ALA A O 1
ATOM 703 N N . LYS A 1 91 ? 16.756 0.290 -11.274 1.00 98.44 91 LYS A N 1
ATOM 704 C CA . LYS A 1 91 ? 16.941 -1.086 -10.777 1.00 98.44 91 LYS A CA 1
ATOM 705 C C . LYS A 1 91 ? 15.619 -1.798 -10.498 1.00 98.44 91 LYS A C 1
ATOM 707 O O . LYS A 1 91 ? 15.524 -3.008 -10.679 1.00 98.44 91 LYS A O 1
ATOM 712 N N . THR A 1 92 ? 14.625 -1.068 -9.996 1.00 98.62 92 THR A N 1
ATOM 713 C CA . THR A 1 92 ? 13.281 -1.608 -9.775 1.00 98.62 92 THR A CA 1
ATOM 714 C C . THR A 1 92 ? 12.617 -1.959 -11.108 1.00 98.62 92 THR A C 1
ATOM 716 O O . THR A 1 92 ? 12.044 -3.036 -11.217 1.00 98.62 92 THR A O 1
ATOM 719 N N . VAL A 1 93 ? 12.756 -1.116 -12.136 1.00 98.75 93 VAL A N 1
ATOM 720 C CA . VAL A 1 93 ? 12.277 -1.392 -13.499 1.00 98.75 93 VAL A CA 1
ATOM 721 C C . VAL A 1 93 ? 12.946 -2.638 -14.068 1.00 98.75 93 VAL A C 1
ATOM 723 O O . VAL A 1 93 ? 12.228 -3.540 -14.478 1.00 98.75 93 VAL A O 1
ATOM 726 N N . ASP A 1 94 ? 14.277 -2.737 -14.010 1.00 98.12 94 ASP A N 1
ATOM 727 C CA . ASP A 1 94 ? 15.031 -3.895 -14.526 1.00 98.12 94 ASP A CA 1
ATOM 728 C C . ASP A 1 94 ? 14.558 -5.220 -13.910 1.00 98.12 94 ASP A C 1
ATOM 730 O O . ASP A 1 94 ? 14.594 -6.274 -14.536 1.00 98.12 94 ASP A O 1
ATOM 734 N N . LYS A 1 95 ? 14.117 -5.165 -12.652 1.00 97.69 95 LYS A N 1
ATOM 735 C CA . LYS A 1 95 ? 13.640 -6.321 -11.899 1.00 97.69 95 LYS A CA 1
ATOM 736 C C . LYS A 1 95 ? 12.168 -6.645 -12.141 1.00 97.69 95 LYS A C 1
ATOM 738 O O . LYS A 1 95 ? 11.798 -7.808 -11.983 1.00 97.69 95 LYS A O 1
ATOM 743 N N . LEU A 1 96 ? 11.340 -5.648 -12.443 1.00 98.31 96 LEU A N 1
ATOM 744 C CA . LEU A 1 96 ? 9.899 -5.825 -12.610 1.00 98.31 96 LEU A CA 1
ATOM 745 C C . LEU A 1 96 ? 9.491 -6.001 -14.075 1.00 98.31 96 LEU A C 1
ATOM 747 O O . LEU A 1 96 ? 8.491 -6.666 -14.317 1.00 98.31 96 LEU A O 1
ATOM 751 N N . ASP A 1 97 ? 10.216 -5.442 -15.048 1.00 97.81 97 ASP A N 1
ATOM 752 C CA . ASP A 1 97 ? 9.937 -5.571 -16.488 1.00 97.81 97 ASP A CA 1
ATOM 753 C C . ASP A 1 97 ? 10.336 -6.957 -17.021 1.00 97.81 97 ASP A C 1
ATOM 755 O O . ASP A 1 97 ? 11.317 -7.134 -17.734 1.00 97.81 97 ASP A O 1
ATOM 759 N N . ASP A 1 98 ? 9.553 -7.961 -16.647 1.00 95.62 98 ASP A N 1
ATOM 760 C CA . ASP A 1 98 ? 9.758 -9.378 -16.960 1.00 95.62 98 ASP A CA 1
ATOM 761 C C . ASP A 1 98 ? 9.174 -9.826 -18.311 1.00 95.62 98 ASP A C 1
ATOM 763 O O . ASP A 1 98 ? 9.084 -11.020 -18.587 1.00 95.62 98 ASP A O 1
ATOM 767 N N . GLY A 1 99 ? 8.746 -8.881 -19.152 1.00 95.31 99 GLY A N 1
ATOM 768 C CA . GLY A 1 99 ? 8.144 -9.166 -20.457 1.00 95.31 99 GLY A CA 1
ATOM 769 C C . GLY A 1 99 ? 6.703 -9.689 -20.406 1.00 95.31 99 GLY A C 1
ATOM 770 O O . GLY A 1 99 ? 6.150 -10.023 -21.452 1.00 95.31 99 GLY A O 1
ATOM 771 N N . THR A 1 100 ? 6.074 -9.743 -19.228 1.00 96.50 100 THR A N 1
ATOM 772 C CA . THR A 1 100 ? 4.683 -10.191 -19.061 1.00 96.50 100 THR A CA 1
ATOM 773 C C . THR A 1 100 ? 3.733 -9.026 -18.760 1.00 96.50 100 THR A C 1
ATOM 775 O O . THR A 1 100 ? 4.153 -7.919 -18.423 1.00 96.50 100 THR A O 1
ATOM 778 N N . ASN A 1 101 ? 2.423 -9.290 -18.818 1.00 96.88 101 ASN A N 1
ATOM 779 C CA . ASN A 1 101 ? 1.375 -8.324 -18.461 1.00 96.88 101 ASN A CA 1
ATOM 780 C C . ASN A 1 101 ? 0.793 -8.533 -17.054 1.00 96.88 101 ASN A C 1
ATOM 782 O O . ASN A 1 101 ? -0.220 -7.921 -16.721 1.00 96.88 101 ASN A O 1
ATOM 786 N N . ARG A 1 102 ? 1.404 -9.391 -16.225 1.00 97.94 102 ARG A N 1
ATOM 787 C CA . ARG A 1 102 ? 0.864 -9.697 -14.895 1.00 97.94 102 ARG A CA 1
ATOM 788 C C . ARG A 1 102 ? 0.805 -8.463 -13.988 1.00 97.94 102 ARG A C 1
ATOM 790 O O . ARG A 1 102 ? 1.751 -7.669 -14.010 1.00 97.94 102 ARG A O 1
ATOM 797 N N . PRO A 1 103 ? -0.266 -8.290 -13.195 1.00 98.62 103 PRO A N 1
ATOM 798 C CA . PRO A 1 103 ? -0.404 -7.143 -12.313 1.00 98.62 103 PRO A CA 1
ATOM 799 C C . PRO A 1 103 ? 0.681 -7.135 -11.234 1.00 98.62 103 PRO A C 1
ATOM 801 O O . PRO A 1 103 ? 1.113 -8.178 -10.737 1.00 98.62 103 PRO A O 1
ATOM 804 N N . ILE A 1 104 ? 1.091 -5.926 -10.860 1.00 98.88 104 ILE A N 1
ATOM 805 C CA . ILE A 1 104 ? 1.992 -5.650 -9.745 1.00 98.88 104 ILE A CA 1
ATOM 806 C C . ILE A 1 104 ? 1.144 -5.007 -8.653 1.00 98.88 104 ILE A C 1
ATOM 808 O O . ILE A 1 104 ? 0.866 -3.807 -8.692 1.00 98.88 104 ILE A O 1
ATOM 812 N N . VAL A 1 105 ? 0.703 -5.819 -7.699 1.00 98.88 105 VAL A N 1
ATOM 813 C CA . VAL A 1 105 ? -0.098 -5.380 -6.556 1.00 98.88 105 VAL A CA 1
ATOM 814 C C . VAL A 1 105 ? 0.843 -4.854 -5.484 1.00 98.88 105 VAL A C 1
ATOM 816 O O . VAL A 1 105 ? 1.758 -5.552 -5.051 1.00 98.88 105 VAL A O 1
ATOM 819 N N . VAL A 1 106 ? 0.636 -3.610 -5.068 1.00 98.81 106 VAL A N 1
ATOM 820 C CA . VAL A 1 106 ? 1.503 -2.918 -4.113 1.00 98.81 106 VAL A CA 1
ATOM 821 C C . VAL A 1 106 ? 0.745 -2.700 -2.810 1.00 98.81 106 VAL A C 1
ATOM 823 O O . VAL A 1 106 ? -0.355 -2.147 -2.825 1.00 98.81 106 VAL A O 1
ATOM 826 N N . VAL A 1 107 ? 1.348 -3.129 -1.698 1.00 97.12 107 VAL A N 1
ATOM 827 C CA . VAL A 1 107 ? 0.753 -3.029 -0.354 1.00 97.12 107 VAL A CA 1
ATOM 828 C C . VAL A 1 107 ? 0.676 -1.570 0.097 1.00 97.12 107 VAL A C 1
ATOM 830 O O . VAL A 1 107 ? -0.404 -1.049 0.332 1.00 97.12 107 VAL A O 1
ATOM 833 N N . GLU A 1 108 ? 1.815 -0.879 0.153 1.00 97.94 108 GLU A N 1
ATOM 834 C CA . GLU A 1 108 ? 1.876 0.519 0.585 1.00 97.94 108 GLU A CA 1
ATOM 835 C C . GLU A 1 108 ? 1.369 1.479 -0.512 1.00 97.94 108 GLU A C 1
ATOM 837 O O . GLU A 1 108 ? 2.014 1.598 -1.567 1.00 97.94 108 GLU A O 1
ATOM 842 N N . PRO A 1 109 ? 0.272 2.231 -0.282 1.00 97.25 109 PRO A N 1
ATOM 843 C CA . PRO A 1 109 ? -0.321 3.071 -1.320 1.00 97.25 109 PRO A CA 1
ATOM 844 C C . PRO A 1 109 ? 0.597 4.201 -1.802 1.00 97.25 109 PRO A C 1
ATOM 846 O O . PRO A 1 109 ? 0.562 4.571 -2.977 1.00 97.25 109 PRO A O 1
ATOM 849 N N . SER A 1 110 ? 1.463 4.737 -0.934 1.00 97.25 110 SER A N 1
ATOM 850 C CA . SER A 1 110 ? 2.448 5.745 -1.343 1.00 97.25 110 SER A CA 1
ATOM 851 C C . SER A 1 110 ? 3.506 5.191 -2.301 1.00 97.25 110 SER A C 1
ATOM 853 O O . SER A 1 110 ? 3.870 5.852 -3.276 1.00 97.25 110 SER A O 1
ATOM 855 N N . CYS A 1 111 ? 3.941 3.946 -2.101 1.00 98.50 111 CYS A N 1
ATOM 856 C CA . CYS A 1 111 ? 4.806 3.263 -3.052 1.00 98.50 111 CYS A CA 1
ATOM 857 C C . CYS A 1 111 ? 4.064 2.913 -4.343 1.00 98.50 111 CYS A C 1
ATOM 859 O O . CYS A 1 111 ? 4.650 3.053 -5.414 1.00 98.50 111 CYS A O 1
ATOM 861 N N . ALA A 1 112 ? 2.790 2.513 -4.272 1.00 98.62 112 ALA A N 1
ATOM 862 C CA . ALA A 1 112 ? 1.971 2.271 -5.461 1.00 98.62 112 ALA A CA 1
ATOM 863 C C . ALA A 1 112 ? 1.910 3.526 -6.343 1.00 98.62 112 ALA A C 1
ATOM 865 O O . ALA A 1 112 ? 2.159 3.456 -7.545 1.00 98.62 112 ALA A O 1
ATOM 866 N N . ALA A 1 113 ? 1.662 4.685 -5.731 1.00 98.25 113 ALA A N 1
ATOM 867 C CA . ALA A 1 113 ? 1.639 5.968 -6.419 1.00 98.25 113 ALA A CA 1
ATOM 868 C C . ALA A 1 113 ? 2.993 6.319 -7.053 1.00 98.25 113 ALA A C 1
ATOM 870 O O . ALA A 1 113 ? 3.044 6.648 -8.237 1.00 98.25 113 ALA A O 1
ATOM 871 N N . ALA A 1 114 ? 4.094 6.169 -6.309 1.00 98.50 114 ALA A N 1
ATOM 872 C CA . ALA A 1 114 ? 5.435 6.458 -6.819 1.00 98.50 114 ALA A CA 1
ATOM 873 C C . ALA A 1 114 ? 5.824 5.559 -8.006 1.00 98.50 114 ALA A C 1
ATOM 875 O O . ALA A 1 114 ? 6.394 6.022 -8.994 1.00 98.50 114 ALA A O 1
ATOM 876 N N . LEU A 1 115 ? 5.481 4.269 -7.946 1.00 98.81 115 LEU A N 1
ATOM 877 C CA . LEU A 1 115 ? 5.709 3.331 -9.047 1.00 98.81 115 LEU A CA 1
ATOM 878 C C . LEU A 1 115 ? 4.802 3.629 -10.255 1.00 98.81 115 LEU A C 1
ATOM 880 O O . LEU A 1 115 ? 5.230 3.463 -11.394 1.00 98.81 115 LEU A O 1
ATOM 884 N N . ARG A 1 116 ? 3.559 4.067 -10.023 1.00 98.69 116 ARG A N 1
ATOM 885 C CA . ARG A 1 116 ? 2.574 4.346 -11.080 1.00 98.69 116 ARG A CA 1
ATOM 886 C C . ARG A 1 116 ? 2.832 5.672 -11.799 1.00 98.69 116 ARG A C 1
ATOM 888 O O . ARG A 1 116 ? 2.674 5.728 -13.015 1.00 98.69 116 ARG A O 1
ATOM 895 N N . LYS A 1 117 ? 3.200 6.724 -11.065 1.00 97.88 117 LYS A N 1
ATOM 896 C CA . LYS A 1 117 ? 3.289 8.101 -11.573 1.00 97.88 117 LYS A CA 1
ATOM 897 C C . LYS A 1 117 ? 4.729 8.598 -11.700 1.00 97.88 117 LYS A C 1
ATOM 899 O O . LYS A 1 117 ? 5.145 8.979 -12.789 1.00 97.88 117 LYS A O 1
ATOM 904 N N . ASP A 1 118 ? 5.513 8.533 -10.627 1.00 98.12 118 ASP A N 1
ATOM 905 C CA . ASP A 1 118 ? 6.842 9.160 -10.602 1.00 98.12 118 ASP A CA 1
ATOM 906 C C . ASP A 1 118 ? 7.900 8.333 -11.351 1.00 98.12 118 ASP A C 1
ATOM 908 O O . ASP A 1 118 ? 8.807 8.877 -11.977 1.00 98.12 118 ASP A O 1
ATOM 912 N N . MET A 1 119 ? 7.805 7.000 -11.319 1.00 98.69 119 MET A N 1
ATOM 913 C CA . MET A 1 119 ? 8.745 6.104 -12.001 1.00 98.69 119 MET A CA 1
ATOM 914 C C . MET A 1 119 ? 8.899 6.385 -13.507 1.00 98.69 119 MET A C 1
ATOM 916 O O . MET A 1 119 ? 10.044 6.554 -13.944 1.00 98.69 119 MET A O 1
ATOM 920 N N . PRO A 1 120 ? 7.831 6.425 -14.330 1.00 98.38 120 PRO A N 1
ATOM 921 C CA . PRO A 1 120 ? 7.980 6.696 -15.758 1.00 98.38 120 PRO A CA 1
ATOM 922 C C . PRO A 1 120 ? 8.524 8.108 -16.031 1.00 98.38 120 PRO A C 1
ATOM 924 O O . PRO A 1 120 ? 9.295 8.283 -16.980 1.00 98.38 120 PRO A O 1
ATOM 927 N N . GLU A 1 121 ? 8.198 9.083 -15.177 1.00 97.44 121 GLU A N 1
ATOM 928 C CA . GLU A 1 121 ? 8.703 10.460 -15.247 1.00 97.44 121 GLU A CA 1
ATOM 929 C C . GLU A 1 121 ? 10.161 10.594 -14.797 1.00 97.44 121 GLU A C 1
ATOM 931 O O . GLU A 1 121 ? 10.866 11.476 -15.263 1.00 97.44 121 GLU A O 1
ATOM 936 N N . LEU A 1 122 ? 10.656 9.727 -13.915 1.00 97.69 122 LEU A N 1
ATOM 937 C CA . LEU A 1 122 ? 12.037 9.789 -13.439 1.00 97.69 122 LEU A CA 1
ATOM 938 C C . LEU A 1 122 ? 12.975 8.863 -14.194 1.00 97.69 122 LEU A C 1
ATOM 940 O O . LEU A 1 122 ? 14.167 9.134 -14.207 1.00 97.69 122 LEU A O 1
ATOM 944 N N . VAL A 1 123 ? 12.511 7.770 -14.794 1.00 98.44 123 VAL A N 1
ATOM 945 C CA . VAL A 1 123 ? 13.384 6.828 -15.520 1.00 98.44 123 VAL A CA 1
ATOM 946 C C . VAL A 1 123 ? 13.400 7.122 -17.023 1.00 98.44 123 VAL A C 1
ATOM 948 O O . VAL A 1 123 ? 14.442 6.959 -17.652 1.00 98.44 123 VAL A O 1
ATOM 951 N N . HIS A 1 124 ? 12.293 7.620 -17.586 1.00 96.94 124 HIS A N 1
ATOM 952 C CA . HIS A 1 124 ? 12.121 7.922 -19.015 1.00 96.94 124 HIS A CA 1
ATOM 953 C C . HIS A 1 124 ? 12.390 6.743 -19.973 1.00 96.94 124 HIS A C 1
ATOM 955 O O . HIS A 1 124 ? 12.895 6.941 -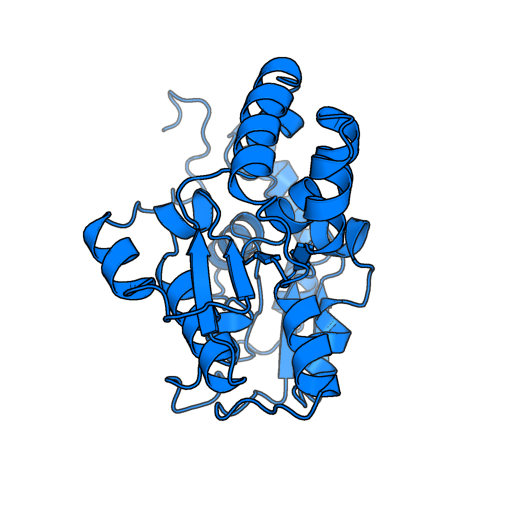21.077 1.00 96.94 124 HIS A O 1
ATOM 961 N N . SER A 1 125 ? 12.025 5.513 -19.600 1.00 98.44 125 SER A N 1
ATOM 962 C CA . SER A 1 125 ? 12.169 4.334 -20.469 1.00 98.44 125 SER A CA 1
ATOM 963 C C . SER A 1 125 ? 10.822 3.698 -20.826 1.00 98.44 125 SER A C 1
ATOM 965 O O . SER A 1 125 ? 9.822 3.873 -20.127 1.00 98.44 125 SER A O 1
ATOM 967 N N . ALA A 1 126 ? 10.781 2.939 -21.928 1.00 98.38 126 ALA A N 1
ATOM 968 C CA . ALA A 1 126 ? 9.596 2.158 -22.295 1.00 98.38 126 ALA A CA 1
ATOM 969 C C . ALA A 1 126 ? 9.290 1.066 -21.255 1.00 98.38 126 ALA A C 1
ATOM 971 O O . ALA A 1 126 ? 8.128 0.851 -20.926 1.00 98.38 126 ALA A O 1
ATOM 972 N N . ALA A 1 127 ? 10.333 0.448 -20.694 1.00 98.62 127 ALA A N 1
ATOM 973 C CA . ALA A 1 127 ? 10.227 -0.507 -19.595 1.00 98.62 127 ALA A CA 1
ATOM 974 C C . ALA A 1 127 ? 9.557 0.112 -18.358 1.00 98.62 127 ALA A C 1
ATOM 976 O O . ALA A 1 127 ? 8.640 -0.474 -17.794 1.00 98.62 127 ALA A O 1
ATOM 977 N N . ALA A 1 128 ? 9.936 1.341 -17.983 1.00 98.75 128 ALA A N 1
ATOM 978 C CA . ALA A 1 128 ? 9.326 2.039 -16.852 1.00 98.75 128 ALA A CA 1
ATOM 979 C C . ALA A 1 128 ? 7.824 2.278 -17.056 1.00 98.75 128 ALA A C 1
ATOM 981 O O . ALA A 1 128 ? 7.047 2.079 -16.128 1.00 98.75 128 ALA A O 1
ATOM 982 N N . ARG A 1 129 ? 7.407 2.648 -18.275 1.00 98.62 129 ARG A N 1
ATOM 983 C CA . ARG A 1 129 ? 5.983 2.797 -18.620 1.00 98.62 129 ARG A CA 1
ATOM 984 C C . ARG A 1 129 ? 5.232 1.466 -18.529 1.00 98.62 129 ARG A C 1
ATOM 986 O O . ARG A 1 129 ? 4.215 1.405 -17.852 1.00 98.62 129 ARG A O 1
ATOM 993 N N . ARG A 1 130 ? 5.780 0.385 -19.099 1.00 98.62 130 ARG A N 1
ATOM 994 C CA . ARG A 1 130 ? 5.186 -0.964 -18.996 1.00 98.62 130 ARG A CA 1
ATOM 995 C C . ARG A 1 130 ? 5.035 -1.441 -17.554 1.00 98.62 130 ARG A C 1
ATOM 997 O O . ARG A 1 130 ? 4.021 -2.037 -17.204 1.00 98.62 130 ARG A O 1
ATOM 1004 N N . VAL A 1 131 ? 6.041 -1.207 -16.711 1.00 98.81 131 VAL A N 1
ATOM 1005 C CA . VAL A 1 131 ? 5.963 -1.528 -15.279 1.00 98.81 131 VAL A CA 1
ATOM 1006 C C . VAL A 1 131 ? 4.867 -0.697 -14.622 1.00 98.81 131 VAL A C 1
ATOM 1008 O O . VAL A 1 131 ? 3.983 -1.271 -13.993 1.00 98.81 131 VAL A O 1
ATOM 1011 N N . ALA A 1 132 ? 4.871 0.622 -14.824 1.00 98.81 132 ALA A N 1
ATOM 1012 C CA . ALA A 1 132 ? 3.867 1.520 -14.265 1.00 98.81 132 ALA A CA 1
ATOM 1013 C C . ALA A 1 132 ? 2.432 1.139 -14.673 1.00 98.81 132 ALA A C 1
ATOM 1015 O O . ALA A 1 132 ? 1.526 1.243 -13.852 1.00 98.81 132 ALA A O 1
ATOM 1016 N N . ASP A 1 133 ? 2.205 0.662 -15.900 1.00 98.50 133 ASP A N 1
ATOM 1017 C CA . ASP A 1 133 ? 0.893 0.212 -16.409 1.00 98.50 133 ASP A CA 1
ATOM 1018 C C . ASP A 1 133 ? 0.332 -1.031 -15.723 1.00 98.50 133 ASP A C 1
ATOM 1020 O O . ASP A 1 133 ? -0.889 -1.205 -15.632 1.00 98.50 133 ASP A O 1
ATOM 1024 N N . ARG A 1 134 ? 1.206 -1.850 -15.143 1.00 98.69 134 ARG A N 1
ATOM 1025 C CA . ARG A 1 134 ? 0.821 -3.043 -14.383 1.00 98.69 134 ARG A CA 1
ATOM 1026 C C . ARG A 1 134 ? 0.630 -2.769 -12.895 1.00 98.69 134 ARG A C 1
ATOM 1028 O O . ARG A 1 134 ? 0.091 -3.626 -12.202 1.00 98.69 134 ARG A O 1
ATOM 1035 N N . VAL A 1 135 ? 1.035 -1.599 -12.395 1.00 98.88 135 VAL A N 1
ATOM 1036 C CA . VAL A 1 135 ? 0.895 -1.249 -10.975 1.00 98.88 135 VAL A CA 1
ATOM 1037 C C . VAL A 1 135 ? -0.578 -1.111 -10.599 1.00 98.88 135 VAL A 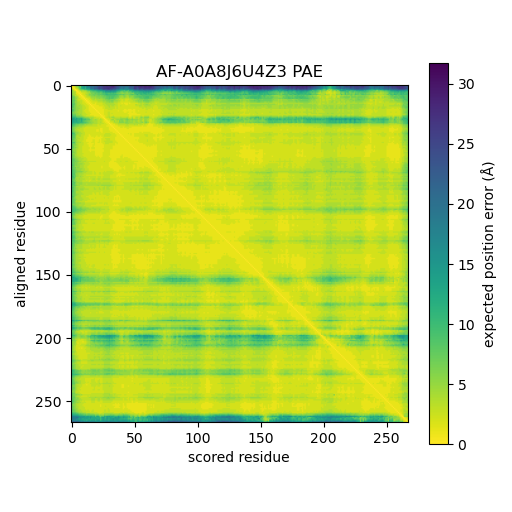C 1
ATOM 1039 O O . VAL A 1 135 ? -1.352 -0.418 -11.265 1.00 98.88 135 VAL A O 1
ATOM 1042 N N . ARG A 1 136 ? -0.949 -1.758 -9.497 1.00 98.75 136 ARG A N 1
ATOM 1043 C CA . ARG A 1 136 ? -2.234 -1.637 -8.811 1.00 98.75 136 ARG A CA 1
ATOM 1044 C C . ARG A 1 136 ? -1.967 -1.314 -7.348 1.00 98.75 136 ARG A C 1
ATOM 1046 O O . ARG A 1 136 ? -1.121 -1.955 -6.724 1.00 98.75 136 ARG A O 1
ATOM 1053 N N . SER A 1 137 ? -2.691 -0.345 -6.788 1.00 98.56 137 SER A N 1
ATOM 1054 C CA . SER A 1 137 ? -2.828 -0.304 -5.330 1.00 98.56 137 SER A CA 1
ATOM 1055 C C . SER A 1 137 ? -3.598 -1.541 -4.862 1.00 98.56 137 SER A C 1
ATOM 1057 O O . SER A 1 137 ? -4.344 -2.136 -5.649 1.00 98.56 137 SER A O 1
ATOM 1059 N N . PHE A 1 138 ? -3.444 -1.932 -3.598 1.00 98.62 138 PHE A N 1
ATOM 1060 C CA . PHE A 1 138 ? -4.161 -3.090 -3.068 1.00 98.62 138 PHE A CA 1
ATOM 1061 C C . PHE A 1 138 ? -5.689 -2.942 -3.207 1.00 98.62 138 PHE A C 1
ATOM 1063 O O . PHE A 1 138 ? -6.348 -3.856 -3.696 1.00 98.62 138 PHE A O 1
ATOM 1070 N N . ALA A 1 139 ? -6.250 -1.764 -2.910 1.00 98.12 139 ALA A N 1
ATOM 1071 C CA . ALA A 1 139 ? -7.678 -1.488 -3.095 1.00 98.12 139 ALA A CA 1
ATOM 1072 C C . ALA A 1 139 ? -8.129 -1.567 -4.570 1.00 98.12 139 ALA A C 1
ATOM 1074 O O . ALA A 1 139 ? -9.218 -2.067 -4.871 1.00 98.12 139 ALA A O 1
ATOM 1075 N N . THR A 1 140 ? -7.281 -1.135 -5.514 1.00 98.44 140 THR A N 1
ATOM 1076 C CA . THR A 1 140 ? -7.562 -1.305 -6.951 1.00 98.44 140 THR A CA 1
ATOM 1077 C C . THR A 1 140 ? -7.613 -2.788 -7.317 1.00 98.44 140 THR A C 1
ATOM 1079 O O . THR A 1 140 ? -8.564 -3.217 -7.966 1.00 98.44 140 THR A O 1
ATOM 1082 N N . ALA A 1 141 ? -6.643 -3.583 -6.852 1.00 98.62 141 ALA A N 1
ATOM 1083 C CA . ALA A 1 141 ? -6.608 -5.022 -7.102 1.00 98.62 141 ALA A CA 1
ATOM 1084 C C . ALA A 1 141 ? -7.846 -5.731 -6.526 1.00 98.62 141 ALA A C 1
ATOM 1086 O O . ALA A 1 141 ? -8.476 -6.516 -7.224 1.00 98.62 141 ALA A O 1
ATOM 1087 N N . VAL A 1 142 ? -8.259 -5.399 -5.299 1.00 98.44 142 VAL A N 1
ATOM 1088 C CA . VAL A 1 142 ? -9.493 -5.924 -4.683 1.00 98.44 142 VAL A CA 1
ATOM 1089 C C . VAL A 1 142 ? -10.727 -5.617 -5.536 1.00 98.44 142 VAL A C 1
ATOM 1091 O O . VAL A 1 142 ? -11.557 -6.495 -5.775 1.00 98.44 142 VAL A O 1
ATOM 1094 N N . THR A 1 143 ? -10.840 -4.389 -6.045 1.00 98.25 143 THR A N 1
ATOM 1095 C CA . THR A 1 143 ? -11.959 -3.997 -6.918 1.00 98.25 143 THR A CA 1
ATOM 1096 C C . THR A 1 143 ? -11.956 -4.800 -8.227 1.00 98.25 143 THR A C 1
ATOM 1098 O O . THR A 1 143 ? -13.001 -5.253 -8.683 1.00 98.25 143 THR A O 1
ATOM 1101 N N . GLU A 1 144 ? -10.786 -5.017 -8.833 1.00 98.25 144 GLU A N 1
ATOM 1102 C CA . GLU A 1 144 ? -10.656 -5.810 -10.063 1.00 98.25 144 GLU A CA 1
ATOM 1103 C C . GLU A 1 144 ? -10.983 -7.295 -9.834 1.00 98.25 144 GLU A C 1
ATOM 1105 O O . GLU A 1 144 ? -11.685 -7.905 -10.641 1.00 98.25 144 GLU A O 1
ATOM 1110 N N . LEU A 1 145 ? -10.526 -7.879 -8.722 1.00 98.56 145 LEU A N 1
ATOM 1111 C CA . LEU A 1 145 ? -10.801 -9.276 -8.369 1.00 98.56 145 LEU A CA 1
ATOM 1112 C C . LEU A 1 145 ? -12.291 -9.504 -8.095 1.00 98.56 145 LEU A C 1
ATOM 1114 O O . LEU A 1 145 ? -12.879 -10.456 -8.605 1.00 98.56 145 LEU A O 1
ATOM 1118 N N . THR A 1 146 ? -12.927 -8.603 -7.345 1.00 98.31 146 THR A N 1
ATOM 1119 C CA . THR A 1 146 ? -14.369 -8.686 -7.059 1.00 98.31 146 THR A CA 1
ATOM 1120 C C . THR A 1 146 ? -15.223 -8.513 -8.314 1.00 98.31 146 THR A C 1
ATOM 1122 O O . THR A 1 146 ? -16.215 -9.231 -8.484 1.00 98.31 146 THR A O 1
ATOM 1125 N N . ALA A 1 147 ? -14.817 -7.636 -9.237 1.00 98.06 147 ALA A N 1
ATOM 1126 C CA . ALA A 1 147 ? -15.444 -7.501 -10.552 1.00 98.06 147 ALA A CA 1
ATOM 1127 C C . ALA A 1 147 ? -15.287 -8.766 -11.418 1.00 98.06 147 ALA A C 1
ATOM 1129 O O . ALA A 1 147 ? -16.182 -9.087 -12.196 1.00 98.06 147 ALA A O 1
ATOM 1130 N N . ALA A 1 148 ? -14.191 -9.511 -11.247 1.00 97.75 148 ALA A N 1
ATOM 1131 C CA . ALA A 1 148 ? -13.964 -10.806 -11.891 1.00 97.75 148 ALA A CA 1
ATOM 1132 C C . ALA A 1 148 ? -14.699 -11.983 -11.212 1.00 97.75 148 ALA A C 1
ATOM 1134 O O . ALA A 1 148 ? -14.560 -13.121 -11.653 1.00 97.75 148 ALA A O 1
ATOM 1135 N N . GLY A 1 149 ? -15.491 -11.723 -10.166 1.00 97.50 149 GLY A N 1
ATOM 1136 C CA . GLY A 1 149 ? -16.337 -12.719 -9.503 1.00 97.50 149 GLY A CA 1
ATOM 1137 C C . GLY A 1 149 ? -15.789 -13.271 -8.187 1.00 97.50 149 GLY A C 1
ATOM 1138 O O . GLY A 1 149 ? -16.511 -13.999 -7.512 1.00 97.50 149 GLY A O 1
ATOM 1139 N N . TRP A 1 150 ? -14.575 -12.897 -7.771 1.00 97.81 150 TRP A N 1
ATOM 1140 C CA . TRP A 1 150 ? -14.052 -13.303 -6.463 1.00 97.81 150 TRP A CA 1
ATOM 1141 C C . TRP A 1 150 ? -14.822 -12.626 -5.320 1.00 97.81 150 TRP A C 1
ATOM 1143 O O . TRP A 1 150 ? -15.273 -11.481 -5.429 1.00 97.81 150 TRP A O 1
ATOM 1153 N N . ARG A 1 151 ? -14.983 -13.333 -4.205 1.00 95.75 151 ARG A N 1
ATOM 1154 C CA . ARG A 1 151 ? -15.516 -12.809 -2.946 1.00 95.75 151 ARG A CA 1
ATOM 1155 C C . ARG A 1 151 ? -14.625 -13.324 -1.819 1.00 95.75 151 ARG A C 1
ATOM 1157 O O . ARG A 1 151 ? -14.288 -14.505 -1.862 1.00 95.75 151 ARG A O 1
ATOM 1164 N N . PRO A 1 152 ? -14.252 -12.480 -0.843 1.00 93.38 152 PRO A N 1
ATOM 1165 C CA . PRO A 1 152 ? -13.433 -12.935 0.271 1.00 93.38 152 PRO A CA 1
ATOM 1166 C C . PRO A 1 152 ? -14.188 -13.993 1.079 1.00 93.38 152 PRO A C 1
ATOM 1168 O O . PRO A 1 152 ? -15.395 -13.871 1.297 1.00 93.38 152 PRO A O 1
ATOM 1171 N N . GLN A 1 153 ? -13.472 -15.008 1.556 1.00 90.44 153 GLN A N 1
ATOM 1172 C CA . GLN A 1 153 ? -14.026 -15.969 2.518 1.00 90.44 153 GLN A CA 1
ATOM 1173 C C . GLN A 1 153 ? -14.214 -15.353 3.909 1.00 90.44 153 GLN A C 1
ATOM 1175 O O . GLN A 1 153 ? -15.092 -15.769 4.664 1.00 90.44 153 GLN A O 1
ATOM 1180 N N . ALA A 1 154 ? -13.390 -14.357 4.239 1.00 89.88 154 ALA A N 1
ATOM 1181 C CA . ALA A 1 154 ? -13.447 -13.663 5.511 1.00 89.88 154 ALA A CA 1
ATOM 1182 C C . ALA A 1 154 ? -14.740 -12.837 5.640 1.00 89.88 154 ALA A C 1
ATOM 1184 O O . ALA A 1 154 ? -15.136 -12.157 4.685 1.00 89.88 154 ALA A O 1
ATOM 1185 N N . PRO A 1 155 ? -15.382 -12.835 6.819 1.00 88.62 155 PRO A N 1
ATOM 1186 C CA . PRO A 1 155 ? -16.506 -11.949 7.081 1.00 88.62 155 PRO A CA 1
ATOM 1187 C C . PRO A 1 155 ? -16.049 -10.482 7.059 1.00 88.62 155 PRO A C 1
ATOM 1189 O O . PRO A 1 155 ? -15.008 -10.123 7.611 1.00 88.62 155 PRO A O 1
ATOM 1192 N N . VAL A 1 156 ? -16.854 -9.624 6.434 1.00 91.31 156 VAL A N 1
ATOM 1193 C CA . VAL A 1 156 ? -16.605 -8.180 6.324 1.00 91.31 156 VAL A CA 1
ATOM 1194 C C . VAL A 1 156 ? -17.517 -7.407 7.281 1.00 91.31 156 VAL A C 1
ATOM 1196 O O . VAL A 1 156 ? -18.691 -7.761 7.412 1.00 91.31 156 VAL A O 1
ATOM 1199 N N . PRO A 1 157 ? -17.016 -6.364 7.963 1.00 92.25 157 PRO A N 1
ATOM 1200 C CA . PRO A 1 157 ? -17.826 -5.569 8.875 1.00 92.25 157 PRO A CA 1
ATOM 1201 C C . PRO A 1 157 ? -18.846 -4.720 8.114 1.00 92.25 157 PRO A C 1
ATOM 1203 O O . PRO A 1 157 ? -18.624 -4.301 6.975 1.00 92.25 157 PRO A O 1
ATOM 1206 N N . GLN A 1 158 ? -19.958 -4.414 8.780 1.00 92.69 158 GLN A N 1
ATOM 1207 C CA . GLN A 1 158 ? -21.002 -3.569 8.204 1.00 92.69 158 GLN A CA 1
ATOM 1208 C C . GLN A 1 158 ? -20.620 -2.082 8.186 1.00 92.69 158 GLN A C 1
ATOM 1210 O O . GLN A 1 158 ? -21.058 -1.346 7.300 1.00 92.69 158 GLN A O 1
ATOM 1215 N N . HIS A 1 159 ? -19.808 -1.653 9.155 1.00 95.44 159 HIS A N 1
ATOM 1216 C CA . HIS A 1 159 ? -19.370 -0.274 9.341 1.00 95.44 159 HIS A CA 1
ATOM 1217 C C . HIS A 1 159 ? -17.846 -0.212 9.327 1.00 95.44 159 HIS A C 1
ATOM 1219 O O . HIS A 1 159 ? -17.186 -0.992 10.006 1.00 95.44 159 HIS A O 1
ATOM 1225 N N . VAL A 1 160 ? -17.281 0.722 8.565 1.00 97.00 160 VAL A N 1
ATOM 1226 C CA . VAL A 1 160 ? -15.833 0.959 8.534 1.00 97.00 160 VAL A CA 1
ATOM 1227 C C . VAL A 1 160 ? -15.555 2.450 8.547 1.00 97.00 160 VAL A C 1
ATOM 1229 O O . VAL A 1 160 ? -16.140 3.210 7.778 1.00 97.00 160 VAL A O 1
ATOM 1232 N N . THR A 1 161 ? -14.590 2.865 9.360 1.00 97.50 161 THR A N 1
ATOM 1233 C CA . THR A 1 161 ? -13.932 4.164 9.196 1.00 97.50 161 THR A CA 1
ATOM 1234 C C . THR A 1 161 ? -12.691 3.984 8.346 1.00 97.50 161 THR A C 1
ATOM 1236 O O . THR A 1 161 ? -11.852 3.155 8.673 1.00 97.50 161 THR A O 1
ATOM 1239 N N . VAL A 1 162 ? -12.518 4.745 7.270 1.00 97.00 162 VAL A N 1
ATOM 1240 C CA . VAL A 1 162 ? -11.338 4.625 6.403 1.00 97.00 162 VAL A CA 1
ATOM 1241 C C . VAL A 1 162 ? -10.609 5.952 6.268 1.00 97.00 162 VAL A C 1
ATOM 1243 O O . VAL A 1 162 ? -11.196 6.977 5.925 1.00 97.00 162 VAL A O 1
ATOM 1246 N N . GLN A 1 163 ? -9.298 5.927 6.506 1.00 96.56 163 GLN A N 1
ATOM 1247 C CA . GLN A 1 163 ? -8.394 7.005 6.126 1.00 96.56 163 GLN A CA 1
ATOM 1248 C C . GLN A 1 163 ? -7.946 6.781 4.684 1.00 96.56 163 GLN A C 1
ATOM 1250 O O . GLN A 1 163 ? -6.988 6.050 4.424 1.00 96.56 163 GLN A O 1
ATOM 1255 N N . THR A 1 164 ? -8.610 7.441 3.734 1.00 92.94 164 THR A N 1
ATOM 1256 C CA . THR A 1 164 ? -8.204 7.361 2.328 1.00 92.94 1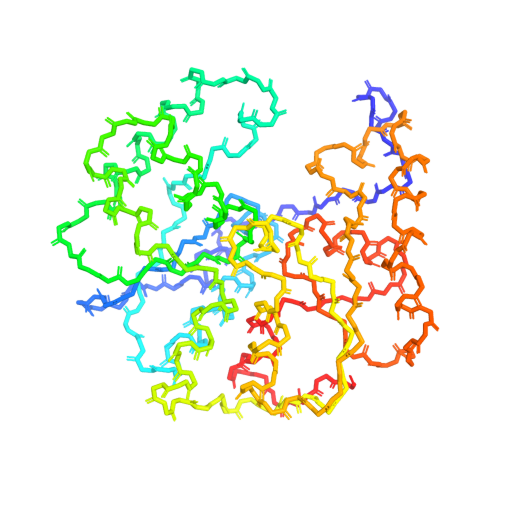64 THR A CA 1
ATOM 1257 C C . THR A 1 164 ? -6.812 7.958 2.165 1.00 92.94 164 THR A C 1
ATOM 1259 O O . THR A 1 164 ? -6.543 9.105 2.533 1.00 92.94 164 THR A O 1
ATOM 1262 N N . HIS A 1 165 ? -5.885 7.161 1.642 1.00 95.75 165 HIS A N 1
ATOM 1263 C CA . HIS A 1 165 ? -4.486 7.549 1.582 1.00 95.75 165 HIS A CA 1
ATOM 1264 C C . HIS A 1 165 ? -4.266 8.660 0.542 1.00 95.75 165 HIS A C 1
ATOM 1266 O O . HIS A 1 165 ? -4.622 8.502 -0.624 1.00 95.75 165 HIS A O 1
ATOM 1272 N N . CYS A 1 166 ? -3.611 9.766 0.909 1.00 95.38 166 CYS A N 1
ATOM 1273 C CA . CYS A 1 166 ? -3.467 10.940 0.032 1.00 95.38 166 CYS A CA 1
ATOM 1274 C C . CYS A 1 166 ? -2.758 10.644 -1.309 1.00 95.38 166 CYS A C 1
ATOM 1276 O O . CYS A 1 166 ? -3.177 11.138 -2.354 1.00 95.38 166 CYS A O 1
ATOM 1278 N N . HIS A 1 167 ? -1.724 9.796 -1.306 1.00 95.38 167 HIS A N 1
ATOM 1279 C CA . HIS A 1 167 ? -1.069 9.332 -2.539 1.00 95.38 167 HIS A CA 1
ATOM 1280 C C . HIS A 1 167 ? -1.960 8.417 -3.396 1.00 95.38 167 HIS A C 1
ATOM 1282 O O . HIS A 1 167 ? -1.863 8.431 -4.623 1.00 95.38 167 HIS A O 1
ATOM 1288 N N . GLU A 1 168 ? -2.838 7.633 -2.765 1.00 93.69 168 GLU A N 1
ATOM 1289 C CA . GLU A 1 168 ? -3.762 6.766 -3.494 1.00 93.69 168 GLU A CA 1
ATOM 1290 C C . GLU A 1 168 ? -4.868 7.592 -4.141 1.00 93.69 168 GLU A C 1
ATOM 1292 O O . GLU A 1 168 ? -5.115 7.465 -5.338 1.00 93.69 168 GLU A O 1
ATOM 1297 N N . TYR A 1 169 ? -5.449 8.513 -3.368 1.00 94.12 169 TYR A N 1
ATOM 1298 C CA . TYR A 1 169 ? -6.403 9.510 -3.837 1.00 94.12 169 TYR A CA 1
ATOM 1299 C C . TYR A 1 169 ? -5.883 10.230 -5.086 1.00 94.12 169 TYR A C 1
ATOM 1301 O O . TYR A 1 169 ? -6.588 10.321 -6.090 1.00 94.12 169 TYR A O 1
ATOM 1309 N N . SER A 1 170 ? -4.642 10.727 -5.044 1.00 95.06 170 SER A N 1
ATOM 1310 C CA . SER A 1 170 ? -4.088 11.564 -6.113 1.00 95.06 170 SER A CA 1
ATOM 1311 C C . SER A 1 170 ? -3.712 10.795 -7.379 1.00 95.06 170 SER A C 1
ATOM 1313 O O . SER A 1 170 ? -3.654 11.398 -8.450 1.00 95.06 170 SER A O 1
ATOM 1315 N N . THR A 1 171 ? -3.452 9.488 -7.271 1.00 96.94 171 THR A N 1
ATOM 1316 C CA . THR A 1 171 ? -2.941 8.677 -8.389 1.00 96.94 171 THR A CA 1
ATOM 1317 C C . THR A 1 171 ? -3.979 7.711 -8.956 1.00 96.94 171 THR A C 1
ATOM 1319 O O . THR A 1 171 ? -4.044 7.529 -10.169 1.00 96.94 171 THR A O 1
ATOM 1322 N N . PHE A 1 172 ? -4.806 7.110 -8.101 1.00 96.00 172 PHE A N 1
ATOM 1323 C CA . PHE A 1 172 ? -5.824 6.118 -8.473 1.00 96.00 172 PHE A CA 1
ATOM 1324 C C . PHE A 1 172 ? -7.256 6.678 -8.367 1.00 96.00 172 PHE A C 1
ATOM 1326 O O . PHE A 1 172 ? -8.209 6.083 -8.873 1.00 96.00 172 PHE A O 1
ATOM 1333 N N . GLY A 1 173 ? -7.410 7.866 -7.774 1.00 94.12 173 GLY A N 1
ATOM 1334 C CA . GLY A 1 173 ? -8.656 8.622 -7.715 1.00 94.12 173 GLY A CA 1
ATOM 1335 C C . GLY A 1 173 ? -9.358 8.539 -6.360 1.00 94.12 173 GLY A C 1
ATOM 1336 O O . GLY A 1 173 ? -9.231 7.561 -5.622 1.00 94.12 173 GLY A O 1
ATOM 1337 N N . ALA A 1 174 ? -10.162 9.566 -6.075 1.00 88.12 174 ALA A N 1
ATOM 1338 C CA . ALA A 1 174 ? -10.784 9.813 -4.775 1.00 88.12 174 ALA A CA 1
ATOM 1339 C C . ALA A 1 174 ? -11.586 8.643 -4.195 1.00 88.12 174 ALA A C 1
ATOM 1341 O O . ALA A 1 174 ? -11.525 8.380 -3.006 1.00 88.12 174 ALA A O 1
ATOM 1342 N N . GLY A 1 175 ? -12.324 7.919 -5.038 1.00 90.69 175 GLY A N 1
ATOM 1343 C CA . GLY A 1 175 ? -13.212 6.845 -4.590 1.00 90.69 175 GLY A CA 1
ATOM 1344 C C . GLY A 1 175 ? -12.576 5.458 -4.517 1.00 90.69 175 GLY A C 1
ATOM 1345 O O . GLY A 1 175 ? -13.327 4.493 -4.456 1.00 90.69 175 GLY A O 1
ATOM 1346 N N . THR A 1 176 ? -11.251 5.315 -4.618 1.00 94.06 176 THR A N 1
ATOM 1347 C CA . THR A 1 176 ? -10.606 3.991 -4.754 1.00 94.06 176 THR A CA 1
ATOM 1348 C C . THR A 1 176 ? -10.889 3.077 -3.563 1.00 94.06 176 THR A C 1
ATOM 1350 O O . THR A 1 176 ? -11.403 1.979 -3.764 1.00 94.06 176 THR A O 1
ATOM 1353 N N . GLN A 1 177 ? -10.663 3.558 -2.339 1.00 93.44 177 GLN A N 1
ATOM 1354 C CA . GLN A 1 177 ? -10.953 2.804 -1.113 1.00 93.44 177 GLN A CA 1
ATOM 1355 C C . GLN A 1 177 ? -12.447 2.525 -0.954 1.00 93.44 177 GLN A C 1
ATOM 1357 O O . GLN A 1 177 ? -12.857 1.379 -0.796 1.00 93.44 177 GLN A O 1
ATOM 1362 N N . ARG A 1 178 ? -13.287 3.557 -1.096 1.00 94.12 178 ARG A N 1
ATOM 1363 C CA . ARG A 1 178 ? -14.744 3.412 -0.991 1.00 94.12 178 ARG A CA 1
ATOM 1364 C C . ARG A 1 178 ? -15.313 2.404 -1.994 1.00 94.12 178 ARG A C 1
ATOM 1366 O O . ARG A 1 178 ? -16.216 1.653 -1.646 1.00 94.12 178 ARG A O 1
ATOM 1373 N N . ARG A 1 179 ? -14.797 2.363 -3.229 1.00 95.44 179 ARG A N 1
ATOM 1374 C CA . ARG A 1 179 ? -15.200 1.363 -4.235 1.00 95.44 179 ARG A CA 1
ATOM 1375 C C . ARG A 1 179 ? -14.780 -0.046 -3.836 1.00 95.44 179 ARG A C 1
ATOM 1377 O O . ARG A 1 179 ? -15.596 -0.947 -3.979 1.00 95.44 179 ARG A O 1
ATOM 1384 N N . ALA A 1 180 ? -13.561 -0.223 -3.327 1.00 97.06 180 ALA A N 1
ATOM 1385 C CA . ALA A 1 180 ? -13.102 -1.523 -2.850 1.00 97.06 180 ALA A CA 1
ATOM 1386 C C . ALA A 1 180 ? -13.980 -2.025 -1.693 1.00 97.06 180 ALA A C 1
ATOM 1388 O O . ALA A 1 180 ? -14.486 -3.140 -1.754 1.00 97.06 180 ALA A O 1
ATOM 1389 N N . LEU A 1 181 ? -14.250 -1.177 -0.696 1.00 97.00 181 LEU A N 1
ATOM 1390 C CA . LEU A 1 181 ? -15.111 -1.515 0.444 1.00 97.00 181 LEU A CA 1
ATOM 1391 C C . LEU A 1 181 ? -16.548 -1.833 0.020 1.00 97.00 181 LEU A C 1
ATOM 1393 O O . LEU A 1 181 ? -17.109 -2.838 0.451 1.00 97.00 181 LEU A O 1
ATOM 1397 N N . ALA A 1 182 ? -17.124 -1.037 -0.882 1.00 95.94 182 ALA A N 1
ATOM 1398 C CA . ALA A 1 182 ? -18.452 -1.310 -1.425 1.00 95.94 182 ALA A CA 1
ATOM 1399 C C . ALA A 1 182 ? -18.496 -2.633 -2.210 1.00 95.94 182 ALA A C 1
ATOM 1401 O O . ALA A 1 182 ? -19.451 -3.392 -2.078 1.00 95.94 182 ALA A O 1
ATOM 1402 N N . ALA A 1 183 ? -17.459 -2.941 -2.999 1.00 96.56 183 ALA A N 1
ATOM 1403 C CA . ALA A 1 183 ? -17.371 -4.192 -3.754 1.00 96.56 183 ALA A CA 1
ATOM 1404 C C . ALA A 1 183 ? -17.222 -5.427 -2.849 1.00 96.56 183 ALA A C 1
ATOM 1406 O O . ALA A 1 183 ? -17.652 -6.519 -3.221 1.00 96.56 183 ALA A O 1
ATOM 1407 N N . LEU A 1 184 ? -16.650 -5.242 -1.657 1.00 96.69 184 LEU A N 1
ATOM 1408 C CA . LEU A 1 184 ? -16.574 -6.256 -0.608 1.00 96.69 184 LEU A CA 1
ATOM 1409 C C . LEU A 1 184 ? -17.891 -6.419 0.167 1.00 96.69 184 LEU A C 1
ATOM 1411 O O . LEU A 1 184 ? -18.050 -7.423 0.847 1.00 96.69 184 LEU A O 1
ATOM 1415 N N . GLY A 1 185 ? -18.839 -5.483 0.044 1.00 95.44 185 GLY A N 1
ATOM 1416 C CA . GLY A 1 185 ? -20.135 -5.532 0.728 1.00 95.44 185 GLY A CA 1
ATOM 1417 C C . GLY A 1 185 ? -20.211 -4.741 2.037 1.00 95.44 185 GLY A C 1
ATOM 1418 O O . GLY A 1 185 ? -21.167 -4.925 2.784 1.00 95.44 185 GLY A O 1
ATOM 1419 N N . VAL A 1 186 ? -19.253 -3.850 2.320 1.00 96.06 186 VAL A N 1
ATOM 1420 C CA . VAL A 1 186 ? -19.321 -2.952 3.486 1.00 96.06 186 VAL A CA 1
ATOM 1421 C C . VAL A 1 186 ? -20.471 -1.960 3.297 1.00 96.06 186 VAL A C 1
ATOM 1423 O O . VAL A 1 186 ? -20.473 -1.178 2.342 1.00 96.06 186 VAL A O 1
ATOM 1426 N N . GLY A 1 187 ? -21.455 -1.993 4.197 1.00 90.81 187 GLY A N 1
ATOM 1427 C CA . GLY A 1 187 ? -22.696 -1.231 4.050 1.00 90.81 187 GLY A CA 1
ATOM 1428 C C . GLY A 1 187 ? -22.577 0.264 4.348 1.00 90.81 187 GLY A C 1
ATOM 1429 O O . GLY A 1 187 ? -23.281 1.063 3.730 1.00 90.81 187 GLY A O 1
ATOM 1430 N N . ASN A 1 188 ? -21.699 0.660 5.270 1.00 93.69 188 ASN A N 1
ATOM 1431 C CA . ASN A 1 188 ? -21.523 2.055 5.664 1.00 93.69 188 ASN A CA 1
ATOM 1432 C C . ASN A 1 188 ? -20.040 2.389 5.877 1.00 93.69 188 ASN A C 1
ATOM 1434 O O . ASN A 1 188 ? -19.319 1.683 6.582 1.00 93.69 188 ASN A O 1
ATOM 1438 N N . VAL A 1 189 ? -19.589 3.476 5.250 1.00 95.19 189 VAL A N 1
ATOM 1439 C CA . VAL A 1 189 ? -18.190 3.908 5.256 1.00 95.19 189 VAL A CA 1
ATOM 1440 C C . VAL A 1 189 ? -18.098 5.363 5.710 1.00 95.19 189 VAL A C 1
ATOM 1442 O O . VAL A 1 189 ? -18.523 6.267 4.990 1.00 95.19 189 VAL A O 1
ATOM 1445 N N . THR A 1 190 ? -17.472 5.587 6.866 1.00 95.38 190 THR A N 1
ATOM 1446 C CA . THR A 1 190 ? -17.040 6.915 7.319 1.00 95.38 190 THR A CA 1
ATOM 1447 C C . THR A 1 190 ? -15.662 7.200 6.730 1.00 95.38 190 THR A C 1
ATOM 1449 O O . THR A 1 190 ? -14.662 6.615 7.142 1.00 95.38 190 THR A O 1
ATOM 1452 N N . GLU A 1 191 ? -15.585 8.083 5.739 1.00 93.81 191 GLU A N 1
ATOM 1453 C CA . GLU A 1 191 ? -14.339 8.363 5.022 1.00 93.81 191 GLU A CA 1
ATOM 1454 C C . GLU A 1 191 ? -13.665 9.647 5.530 1.00 93.81 191 GLU A C 1
ATOM 1456 O O . GLU A 1 191 ? -14.223 10.740 5.436 1.00 93.81 191 GLU A O 1
ATOM 1461 N N . ALA A 1 192 ? -12.428 9.532 6.018 1.00 94.38 192 ALA A N 1
ATOM 1462 C CA . ALA A 1 192 ? -11.553 10.672 6.267 1.00 94.38 192 ALA A CA 1
ATOM 1463 C C . ALA A 1 192 ? -10.816 11.054 4.974 1.00 94.38 192 ALA A C 1
ATOM 1465 O O . ALA A 1 192 ? -9.780 10.479 4.624 1.00 94.38 192 ALA A O 1
ATOM 1466 N N . THR A 1 193 ? -11.339 12.049 4.256 1.00 87.12 193 THR A N 1
ATOM 1467 C CA . THR A 1 193 ? -10.706 12.593 3.047 1.00 87.12 193 THR A CA 1
ATOM 1468 C C . THR A 1 193 ? -9.759 13.739 3.403 1.00 87.12 193 THR A C 1
ATOM 1470 O O . THR A 1 193 ? -10.165 14.894 3.518 1.00 87.12 193 THR A O 1
ATOM 1473 N N . GLY A 1 194 ? -8.479 13.424 3.586 1.00 87.25 194 GLY A N 1
ATOM 1474 C CA . GLY A 1 194 ? -7.440 14.393 3.937 1.00 87.25 194 GLY A CA 1
ATOM 1475 C C . GLY A 1 194 ? -6.097 13.713 4.183 1.00 87.25 194 GLY A C 1
ATOM 1476 O O . GLY A 1 194 ? -5.997 12.491 4.143 1.00 87.25 194 GLY A O 1
ATOM 1477 N N . CYS A 1 195 ? -5.038 14.485 4.421 1.00 93.62 195 CYS A N 1
ATOM 1478 C CA . CYS A 1 195 ? -3.768 13.910 4.865 1.00 93.62 195 CYS A CA 1
ATOM 1479 C C . CYS A 1 195 ? -3.885 13.464 6.332 1.00 93.62 195 CYS A C 1
ATOM 1481 O O . CYS A 1 195 ? -4.457 14.181 7.145 1.00 93.62 195 CYS A O 1
ATOM 1483 N N . CYS A 1 196 ? -3.276 12.333 6.695 1.00 94.69 196 CYS A N 1
ATOM 1484 C CA . CYS A 1 196 ? -3.182 11.907 8.095 1.00 94.69 196 CYS A CA 1
ATOM 1485 C C . CYS A 1 196 ? -2.229 12.784 8.933 1.00 94.69 196 CYS A C 1
ATOM 1487 O O . CYS A 1 196 ? -2.185 12.660 10.145 1.00 94.69 196 CYS A O 1
ATOM 1489 N N . GLY A 1 197 ? -1.422 13.647 8.309 1.00 92.69 197 GLY A N 1
ATOM 1490 C CA . GLY A 1 197 ? -0.457 14.510 8.999 1.00 92.69 197 GLY A CA 1
ATOM 1491 C C . GLY A 1 197 ? 0.937 13.905 9.174 1.00 92.69 197 GLY A C 1
ATOM 1492 O O . GLY A 1 197 ? 1.861 14.619 9.559 1.00 92.69 197 GLY A O 1
ATOM 1493 N N . VAL A 1 198 ? 1.143 12.629 8.839 1.00 85.50 198 VAL A N 1
ATOM 1494 C CA . VAL A 1 198 ? 2.444 11.949 8.934 1.00 85.50 198 VAL A CA 1
ATOM 1495 C C . VAL A 1 198 ? 2.895 11.608 7.518 1.00 85.50 198 VAL A C 1
ATOM 1497 O O . VAL A 1 198 ? 2.437 10.643 6.922 1.00 85.50 198 VAL A O 1
ATOM 1500 N N . ALA A 1 199 ? 3.752 12.439 6.928 1.00 83.06 199 ALA A N 1
ATOM 1501 C CA . ALA A 1 199 ? 4.335 12.196 5.607 1.00 83.06 199 ALA A CA 1
ATOM 1502 C C . ALA A 1 199 ? 5.811 11.799 5.767 1.00 83.06 199 ALA A C 1
ATOM 1504 O O . ALA A 1 199 ? 6.683 12.655 5.911 1.00 83.06 199 ALA A O 1
ATOM 1505 N N . GLY A 1 200 ? 6.104 10.495 5.798 1.00 79.62 200 GLY A N 1
ATOM 1506 C CA . GLY A 1 200 ? 7.464 10.010 6.061 1.00 79.62 200 GLY A CA 1
ATOM 1507 C C . GLY A 1 200 ? 7.964 10.428 7.450 1.00 79.62 200 GLY A C 1
ATOM 1508 O O . GLY A 1 200 ? 7.283 10.202 8.449 1.00 79.62 200 GLY A O 1
ATOM 1509 N N . ASN A 1 201 ? 9.148 11.043 7.521 1.00 79.38 201 ASN A N 1
ATOM 1510 C CA . ASN A 1 201 ? 9.727 11.564 8.765 1.00 79.38 201 ASN A CA 1
ATOM 1511 C C . ASN A 1 201 ? 9.106 12.886 9.237 1.00 79.38 201 ASN A C 1
ATOM 1513 O O . ASN A 1 201 ? 9.318 13.233 10.393 1.00 79.38 201 ASN A O 1
ATOM 1517 N N . PHE A 1 202 ? 8.318 13.585 8.407 1.00 84.88 202 PHE A N 1
ATOM 1518 C CA . PHE A 1 202 ? 7.748 14.898 8.740 1.00 84.88 202 PHE A CA 1
ATOM 1519 C C . PHE A 1 202 ? 7.055 14.902 10.107 1.00 84.88 202 PHE A C 1
ATOM 1521 O O . PHE A 1 202 ? 7.408 15.680 10.979 1.00 84.88 202 PHE A O 1
ATOM 1528 N N . GLY A 1 203 ? 6.132 13.965 10.352 1.00 77.06 203 GLY A N 1
ATOM 1529 C CA . GLY A 1 203 ? 5.412 13.908 11.631 1.00 77.06 203 GLY A CA 1
ATOM 1530 C C . GLY A 1 203 ? 6.296 13.561 12.838 1.00 77.06 203 GLY A C 1
ATOM 1531 O O . GLY A 1 203 ? 5.901 13.821 13.973 1.00 77.06 203 GLY A O 1
ATOM 1532 N N . PHE A 1 204 ? 7.479 12.985 12.612 1.00 82.69 204 PHE A N 1
ATOM 1533 C CA . PHE A 1 204 ? 8.427 12.595 13.658 1.00 82.69 204 PHE A CA 1
ATOM 1534 C C . PHE A 1 204 ? 9.416 13.690 14.024 1.00 82.69 204 PHE A C 1
ATOM 1536 O O . PHE A 1 204 ? 10.073 13.570 15.054 1.00 82.69 204 PHE A O 1
ATOM 1543 N N . GLU A 1 205 ? 9.551 14.736 13.220 1.00 85.88 205 GLU A N 1
ATOM 1544 C CA . GLU A 1 205 ? 10.416 15.861 13.554 1.00 85.88 205 GLU A CA 1
ATOM 1545 C C . GLU A 1 205 ? 9.764 16.687 14.663 1.00 85.88 205 GLU A C 1
ATOM 1547 O O . GLU A 1 205 ? 8.571 16.994 14.614 1.00 85.88 205 GLU A O 1
ATOM 1552 N N . ALA A 1 206 ? 10.537 17.023 15.698 1.00 85.94 206 ALA A N 1
ATOM 1553 C CA . ALA A 1 206 ? 10.018 17.709 16.883 1.00 85.94 206 ALA A CA 1
ATOM 1554 C C . ALA A 1 206 ? 9.319 19.033 16.530 1.00 85.94 206 ALA A C 1
ATOM 1556 O O . ALA A 1 206 ? 8.283 19.357 17.104 1.00 85.94 206 ALA A O 1
ATOM 1557 N N . GLU A 1 207 ? 9.859 19.752 15.546 1.00 90.81 207 GLU A N 1
ATOM 1558 C CA . GLU A 1 207 ? 9.341 21.033 15.057 1.00 90.81 207 GLU A CA 1
ATOM 1559 C C . GLU A 1 207 ? 8.021 20.882 14.286 1.00 90.81 207 GLU A C 1
ATOM 1561 O O . GLU A 1 207 ? 7.152 21.750 14.352 1.00 90.81 207 GLU A O 1
ATOM 1566 N N . HIS A 1 208 ? 7.834 19.758 13.594 1.00 92.31 208 HIS A N 1
ATOM 1567 C CA . HIS A 1 208 ? 6.665 19.502 12.754 1.00 92.31 208 HIS A CA 1
ATOM 1568 C C . HIS A 1 208 ? 5.541 18.763 13.484 1.00 92.31 208 HIS A C 1
ATOM 1570 O O . HIS A 1 208 ? 4.417 18.714 12.982 1.00 92.31 208 HIS A O 1
ATOM 1576 N N . TYR A 1 209 ? 5.799 18.217 14.675 1.00 92.00 209 TYR A N 1
ATOM 1577 C CA . TYR A 1 209 ? 4.803 17.473 15.442 1.00 92.00 209 TYR A CA 1
ATOM 1578 C C . TYR A 1 209 ? 3.494 18.256 15.692 1.00 92.00 209 TYR A C 1
ATOM 1580 O O . TYR A 1 209 ? 2.430 17.710 15.389 1.00 92.00 209 TYR A O 1
ATOM 1588 N N . PRO A 1 210 ? 3.506 19.524 16.161 1.00 93.69 210 PRO A N 1
ATOM 1589 C CA . PRO A 1 210 ? 2.261 20.267 16.377 1.00 93.69 210 PRO A CA 1
ATOM 1590 C C . PRO A 1 210 ? 1.451 20.451 15.087 1.00 93.69 210 PRO A C 1
ATOM 1592 O O . PRO A 1 210 ? 0.236 20.258 15.084 1.00 93.69 210 PRO A O 1
ATOM 1595 N N . LEU A 1 211 ? 2.125 20.758 13.973 1.00 95.06 211 LEU A N 1
ATOM 1596 C CA . LEU A 1 211 ? 1.487 20.913 12.664 1.00 95.06 211 LEU A CA 1
ATOM 1597 C C . LEU A 1 211 ? 0.923 19.582 12.150 1.00 95.06 211 LEU A C 1
ATOM 1599 O O . LEU A 1 211 ? -0.185 19.533 11.628 1.00 95.06 211 LEU A O 1
ATOM 1603 N N . SER A 1 212 ? 1.650 18.486 12.350 1.00 94.94 212 SER A N 1
ATOM 1604 C CA . SER A 1 212 ? 1.195 17.134 12.027 1.00 94.94 212 SER A CA 1
ATOM 1605 C C . SER A 1 212 ? -0.144 16.804 12.705 1.00 94.94 212 SER A C 1
ATOM 1607 O O . SER A 1 212 ? -1.062 16.315 12.044 1.00 94.94 212 SER A O 1
ATOM 1609 N N . MET A 1 213 ? -0.302 17.159 13.986 1.00 95.50 213 MET A N 1
ATOM 1610 C CA . MET A 1 213 ? -1.566 16.987 14.715 1.00 95.50 213 MET A CA 1
ATOM 1611 C C . MET A 1 213 ? -2.682 17.898 14.187 1.00 95.50 213 MET A C 1
ATOM 1613 O O . MET A 1 213 ? -3.811 17.442 14.023 1.00 95.50 213 MET A O 1
ATOM 1617 N N . GLN A 1 214 ? -2.375 19.156 13.854 1.00 96.31 214 GLN A N 1
ATOM 1618 C CA . GLN A 1 214 ? -3.349 20.078 13.250 1.00 96.31 214 GLN A CA 1
ATOM 1619 C C . GLN A 1 214 ? -3.863 19.586 11.891 1.00 96.31 214 GLN A C 1
ATOM 1621 O O . GLN A 1 214 ? -5.040 19.761 11.582 1.00 96.31 214 GLN A O 1
ATOM 1626 N N . VAL A 1 215 ? -3.000 18.954 11.087 1.00 96.69 215 VAL A N 1
ATOM 1627 C CA . VAL A 1 215 ? -3.399 18.332 9.816 1.00 96.69 215 VAL A CA 1
ATOM 1628 C C . VAL A 1 215 ? -4.339 17.151 10.064 1.00 96.69 215 VAL A C 1
ATOM 1630 O O . VAL A 1 215 ? -5.357 17.043 9.384 1.00 96.69 215 VAL A O 1
ATOM 1633 N N . ALA A 1 216 ? -4.057 16.302 11.057 1.00 96.69 216 ALA A N 1
ATOM 1634 C CA . ALA A 1 216 ? -4.942 15.190 11.405 1.00 96.69 216 ALA A CA 1
ATOM 1635 C C . ALA A 1 216 ? -6.340 15.665 11.856 1.00 96.69 216 ALA A C 1
ATOM 1637 O O . ALA A 1 216 ? -7.341 15.030 11.519 1.00 96.69 216 ALA A O 1
ATOM 1638 N N . GLU A 1 217 ? -6.427 16.800 12.558 1.00 97.00 217 GLU A N 1
ATOM 1639 C CA . GLU A 1 217 ? -7.695 17.419 12.984 1.00 97.00 217 GLU A CA 1
ATOM 1640 C C . GLU A 1 217 ? -8.562 17.933 11.819 1.00 97.00 217 GLU A C 1
ATOM 1642 O O . GLU A 1 217 ? -9.743 18.200 12.017 1.00 97.00 217 GLU A O 1
ATOM 1647 N N . GLN A 1 218 ? -8.034 18.023 10.591 1.00 96.56 218 GLN A N 1
ATOM 1648 C CA . GLN A 1 218 ? -8.825 18.455 9.431 1.00 96.56 218 GLN A CA 1
ATOM 1649 C C . GLN A 1 218 ? -9.845 17.406 8.966 1.00 96.56 218 GLN A C 1
ATOM 1651 O O . GLN A 1 218 ? -10.889 17.773 8.433 1.00 96.56 218 GLN A O 1
ATOM 1656 N N . ALA A 1 219 ? -9.542 16.112 9.116 1.00 95.62 219 ALA A N 1
ATOM 1657 C CA . ALA A 1 219 ? -10.397 15.042 8.586 1.00 95.62 219 ALA A CA 1
ATOM 1658 C C . ALA A 1 219 ? -10.308 13.738 9.385 1.00 95.62 219 ALA A C 1
ATOM 1660 O O . ALA A 1 219 ? -11.339 13.161 9.728 1.00 95.62 219 ALA A O 1
ATOM 1661 N N . LEU A 1 220 ? -9.093 13.286 9.714 1.00 97.06 220 LEU A N 1
ATOM 1662 C CA . LEU A 1 220 ? -8.886 12.006 10.392 1.00 97.06 220 LEU A CA 1
ATOM 1663 C C . LEU A 1 220 ? -9.488 12.001 11.797 1.00 97.06 220 LEU A C 1
ATOM 1665 O O . LEU A 1 220 ? -10.284 11.125 12.122 1.00 97.06 220 LEU A O 1
ATOM 1669 N N . VAL A 1 221 ? -9.138 12.981 12.632 1.00 97.31 221 VAL A N 1
ATOM 1670 C CA . VAL A 1 221 ? -9.637 13.025 14.013 1.00 97.31 221 VAL A CA 1
ATOM 1671 C C . VAL A 1 221 ? -11.162 13.196 14.061 1.00 97.31 221 VAL A C 1
ATOM 1673 O O . VAL A 1 221 ? -11.794 12.439 14.801 1.00 97.31 221 VAL A O 1
ATOM 1676 N N . PRO A 1 222 ? -11.792 14.098 13.277 1.00 96.88 222 PRO A N 1
ATOM 1677 C CA . PRO A 1 222 ? -13.250 14.155 13.187 1.00 96.88 222 PRO A CA 1
ATOM 1678 C C . PRO A 1 222 ? -13.897 12.815 12.812 1.00 96.88 222 PRO A C 1
ATOM 1680 O O . PRO A 1 222 ? -14.854 12.412 13.468 1.00 96.88 222 PRO A O 1
ATOM 1683 N N . ALA A 1 223 ? -13.358 12.093 11.823 1.00 96.69 223 ALA A N 1
ATOM 1684 C CA . ALA A 1 223 ? -13.889 10.792 11.413 1.00 96.69 223 ALA A CA 1
ATOM 1685 C C . ALA A 1 223 ? -13.772 9.731 12.520 1.00 96.69 223 ALA A C 1
ATOM 1687 O O . ALA A 1 223 ? -14.721 8.988 12.765 1.00 96.69 223 ALA A O 1
ATOM 1688 N N . LEU A 1 224 ? -12.640 9.692 13.232 1.00 96.62 224 LEU A N 1
ATOM 1689 C CA . LEU A 1 224 ? -12.446 8.778 14.362 1.00 96.62 224 LEU A CA 1
ATOM 1690 C C . LEU A 1 224 ? -13.371 9.105 15.543 1.00 96.62 224 LEU A C 1
ATOM 1692 O O . LEU A 1 224 ? -13.846 8.184 16.200 1.00 96.62 224 LEU A O 1
ATOM 1696 N N . ARG A 1 225 ? -13.628 10.393 15.815 1.00 95.44 225 ARG A N 1
ATOM 1697 C CA . ARG A 1 225 ? -14.547 10.842 16.879 1.00 95.44 225 ARG A CA 1
ATOM 1698 C C . ARG A 1 225 ? -16.015 10.576 16.542 1.00 95.44 225 ARG A C 1
ATOM 1700 O O . ARG A 1 225 ? -16.803 10.364 17.452 1.00 95.44 225 ARG A O 1
ATOM 1707 N N . ALA A 1 226 ? -16.376 10.630 15.262 1.00 93.19 226 ALA A N 1
ATOM 1708 C CA . ALA A 1 226 ? -17.738 10.384 14.790 1.00 93.19 226 ALA A CA 1
ATOM 1709 C C . ALA A 1 226 ? -18.103 8.892 14.715 1.00 93.19 226 ALA A C 1
ATOM 1711 O O . ALA A 1 226 ? -19.251 8.566 14.427 1.00 93.19 226 ALA A O 1
ATOM 1712 N N . SER A 1 227 ? -17.133 8.005 14.934 1.00 93.62 227 SER A N 1
ATOM 1713 C CA . SER A 1 227 ? -17.302 6.561 14.797 1.00 93.62 227 SER A CA 1
ATOM 1714 C C . SER A 1 227 ? -17.291 5.897 16.162 1.00 93.62 227 SER A C 1
ATOM 1716 O O . SER A 1 227 ? -16.544 6.322 17.049 1.00 93.62 227 SER A O 1
ATOM 1718 N N . GLU A 1 228 ? -18.086 4.839 16.317 1.00 93.06 228 GLU A N 1
ATOM 1719 C CA . GLU A 1 228 ? -18.146 4.099 17.574 1.00 93.06 228 GLU A CA 1
ATOM 1720 C C . GLU A 1 228 ? -16.751 3.554 17.949 1.00 93.06 228 GLU A C 1
ATOM 1722 O O . GLU A 1 228 ? -15.899 3.323 17.071 1.00 93.06 228 GLU A O 1
ATOM 1727 N N . PRO A 1 229 ? -16.461 3.380 19.252 1.00 89.19 229 PRO A N 1
ATOM 1728 C CA . PRO A 1 229 ? -15.144 2.937 19.711 1.00 89.19 229 PRO A CA 1
ATOM 1729 C C . PRO A 1 229 ? -14.695 1.602 19.107 1.00 89.19 229 PRO A C 1
ATOM 1731 O O . PRO A 1 229 ? -13.499 1.393 18.903 1.00 89.19 229 PRO A O 1
ATOM 1734 N N . ASP A 1 230 ? -15.651 0.725 18.818 1.00 90.00 230 ASP A N 1
ATOM 1735 C CA . ASP A 1 230 ? -15.451 -0.627 18.315 1.00 90.00 230 ASP A CA 1
ATOM 1736 C C . ASP A 1 230 ? -15.434 -0.705 16.780 1.00 90.00 230 ASP A C 1
ATOM 1738 O O . ASP A 1 230 ? -14.843 -1.635 16.252 1.00 90.00 230 ASP A O 1
ATOM 1742 N N . THR A 1 231 ? -15.937 0.313 16.068 1.00 95.19 231 THR A N 1
ATOM 1743 C CA . THR A 1 231 ? -15.915 0.357 14.597 1.00 95.19 231 THR A CA 1
ATOM 1744 C C . THR A 1 231 ? -14.499 0.171 14.048 1.00 95.19 231 THR A C 1
ATOM 1746 O O . THR A 1 231 ? -13.587 0.949 14.363 1.00 95.19 231 THR A O 1
ATOM 1749 N N . ALA A 1 232 ? -14.335 -0.803 13.153 1.00 96.06 232 ALA A N 1
ATOM 1750 C CA . ALA A 1 232 ? -13.095 -1.046 12.431 1.00 96.06 232 ALA A CA 1
ATOM 1751 C C . ALA A 1 232 ? -12.564 0.212 11.718 1.00 96.06 232 ALA A C 1
ATOM 1753 O O . ALA A 1 232 ? -13.261 0.863 10.932 1.00 96.06 232 ALA A O 1
ATOM 1754 N N . VAL A 1 233 ? -11.283 0.520 11.945 1.00 97.81 233 VAL A N 1
ATOM 1755 C CA . VAL A 1 233 ? -10.571 1.612 11.270 1.00 97.81 233 VAL A CA 1
ATOM 1756 C C . VAL A 1 233 ? -9.594 1.039 10.249 1.00 97.81 233 VAL A C 1
ATOM 1758 O O . VAL A 1 233 ? -8.754 0.205 10.583 1.00 97.81 233 VAL A O 1
ATOM 1761 N N . LEU A 1 234 ? -9.655 1.523 9.011 1.00 97.62 234 LEU A N 1
ATOM 1762 C CA . LEU A 1 234 ? -8.712 1.188 7.953 1.00 97.62 234 LEU A CA 1
ATOM 1763 C C . LEU A 1 234 ? -7.708 2.307 7.705 1.00 97.62 234 LEU A C 1
ATOM 1765 O O . LEU A 1 234 ? -8.071 3.463 7.469 1.00 97.62 234 LEU A O 1
ATOM 1769 N N . ALA A 1 235 ? -6.433 1.930 7.706 1.00 97.19 235 ALA A N 1
ATOM 1770 C CA . ALA A 1 235 ? -5.316 2.789 7.349 1.00 97.19 235 ALA A CA 1
ATOM 1771 C C . ALA A 1 235 ? -4.223 1.961 6.655 1.00 97.19 235 ALA A C 1
ATOM 1773 O O . ALA A 1 235 ? -3.313 1.418 7.289 1.00 97.19 235 ALA A O 1
ATOM 1774 N N . ASP A 1 236 ? -4.303 1.886 5.326 1.00 96.81 236 ASP A N 1
ATOM 1775 C CA . ASP A 1 236 ? -3.393 1.052 4.534 1.00 96.81 236 ASP A CA 1
ATOM 1776 C C . ASP A 1 236 ? -1.944 1.551 4.607 1.00 96.81 236 ASP A C 1
ATOM 1778 O O . ASP A 1 236 ? -1.016 0.784 4.864 1.00 96.81 236 ASP A O 1
ATOM 1782 N N . GLY A 1 237 ? -1.738 2.861 4.454 1.00 95.56 237 GLY A N 1
ATOM 1783 C CA . GLY A 1 237 ? -0.394 3.430 4.480 1.00 95.56 237 GLY A CA 1
ATOM 1784 C C . GLY A 1 237 ? 0.244 3.391 5.865 1.00 95.56 237 GLY A C 1
ATOM 1785 O O . GLY A 1 237 ? -0.384 3.733 6.870 1.00 95.56 237 GLY A O 1
ATOM 1786 N N . PHE A 1 238 ? 1.532 3.061 5.911 1.00 95.00 238 PHE A N 1
ATOM 1787 C CA . PHE A 1 238 ? 2.325 2.962 7.132 1.00 95.00 238 PHE A CA 1
ATOM 1788 C C . PHE A 1 238 ? 2.208 4.211 8.011 1.00 95.00 238 PHE A C 1
ATOM 1790 O O . PHE A 1 238 ? 1.904 4.112 9.200 1.00 95.00 238 PHE A O 1
ATOM 1797 N N . SER A 1 239 ? 2.400 5.396 7.428 1.00 94.94 239 SER A N 1
ATOM 1798 C CA . SER A 1 239 ? 2.327 6.648 8.181 1.00 94.94 239 SER A CA 1
ATOM 1799 C C . SER A 1 239 ? 0.907 6.983 8.649 1.00 94.94 239 SER A C 1
ATOM 1801 O O . SER A 1 239 ? 0.748 7.518 9.743 1.00 94.94 239 SER A O 1
ATOM 1803 N N . CYS A 1 240 ? -0.121 6.619 7.872 1.00 96.31 240 CYS A N 1
ATOM 1804 C CA . CYS A 1 240 ? -1.518 6.787 8.281 1.00 96.31 240 CYS A CA 1
ATOM 1805 C C . CYS A 1 240 ? -1.831 5.922 9.505 1.00 96.31 240 CYS A C 1
ATOM 1807 O O . CYS A 1 240 ? -2.340 6.440 10.494 1.00 96.31 240 CYS A O 1
ATOM 1809 N N . ARG A 1 241 ? -1.440 4.642 9.481 1.00 95.56 241 ARG A N 1
ATOM 1810 C CA . ARG A 1 241 ? -1.587 3.723 10.619 1.00 95.56 241 ARG A CA 1
ATOM 1811 C C . ARG A 1 241 ? -0.889 4.252 11.870 1.00 95.56 241 ARG A C 1
ATOM 1813 O O . ARG A 1 241 ? -1.484 4.267 12.938 1.00 95.56 241 ARG A O 1
ATOM 1820 N N . MET A 1 242 ? 0.334 4.769 11.733 1.00 94.19 242 MET A N 1
ATOM 1821 C CA . MET A 1 242 ? 1.050 5.370 12.864 1.00 94.19 242 MET A CA 1
ATOM 1822 C C . MET A 1 242 ? 0.347 6.598 13.451 1.00 94.19 242 MET A C 1
ATOM 1824 O O . MET A 1 242 ? 0.402 6.801 14.661 1.00 94.19 242 MET A O 1
ATOM 1828 N N . GLN A 1 243 ? -0.305 7.420 12.623 1.00 95.81 243 GLN A N 1
ATOM 1829 C CA . GLN A 1 243 ? -1.114 8.520 13.142 1.00 95.81 243 GLN A CA 1
ATOM 1830 C C . GLN A 1 243 ? -2.325 8.003 13.919 1.00 95.81 243 GLN A C 1
ATOM 1832 O O . GLN A 1 243 ? -2.600 8.514 14.999 1.00 95.81 243 GLN A O 1
ATOM 1837 N N . VAL A 1 244 ? -3.043 7.015 13.379 1.00 96.38 244 VAL A N 1
ATOM 1838 C CA . VAL A 1 244 ? -4.231 6.443 14.031 1.00 96.38 244 VAL A CA 1
ATOM 1839 C C . VAL A 1 244 ? -3.871 5.859 15.402 1.00 96.38 244 VAL A C 1
ATOM 1841 O O . VAL A 1 244 ? -4.520 6.201 16.388 1.00 96.38 244 VAL A O 1
ATOM 1844 N N . GLU A 1 245 ? -2.770 5.105 15.487 1.00 94.19 245 GLU A N 1
ATOM 1845 C CA . GLU A 1 245 ? -2.247 4.564 16.754 1.00 94.19 245 GLU A CA 1
ATOM 1846 C C . GLU A 1 245 ? -1.928 5.663 17.765 1.00 94.19 245 GLU A C 1
ATOM 1848 O O . GLU A 1 245 ? -2.277 5.571 18.941 1.00 94.19 245 GLU A O 1
ATOM 1853 N N . GLN A 1 246 ? -1.307 6.750 17.310 1.00 92.12 246 GLN A N 1
ATOM 1854 C CA . GLN A 1 246 ? -0.994 7.877 18.181 1.00 92.12 246 GLN A CA 1
ATOM 1855 C C . GLN A 1 246 ? -2.250 8.624 18.664 1.00 92.12 246 GLN A C 1
ATOM 1857 O O . GLN A 1 246 ? -2.243 9.218 19.741 1.00 92.12 246 GLN A O 1
ATOM 1862 N N . LEU A 1 247 ? -3.331 8.588 17.887 1.00 94.44 247 LEU A N 1
ATOM 1863 C CA . LEU A 1 247 ? -4.636 9.126 18.270 1.00 94.44 247 LEU A CA 1
ATOM 1864 C C . LEU A 1 247 ? -5.420 8.180 19.200 1.00 94.44 247 LEU A C 1
ATOM 1866 O O . LEU A 1 247 ? -6.558 8.487 19.550 1.00 94.44 247 LEU A O 1
ATOM 1870 N N . GLY A 1 248 ? -4.820 7.062 19.623 1.00 93.31 248 GLY A N 1
ATOM 1871 C CA . GLY A 1 248 ? -5.400 6.137 20.596 1.00 93.31 248 GLY A CA 1
ATOM 1872 C C . GLY A 1 248 ? -6.394 5.142 20.001 1.00 93.31 248 GLY A C 1
ATOM 1873 O O . GLY A 1 248 ? -7.232 4.617 20.731 1.00 93.31 248 GLY A O 1
ATOM 1874 N N . ARG A 1 249 ? -6.332 4.892 18.689 1.00 94.94 249 ARG A N 1
ATOM 1875 C CA . ARG A 1 249 ? -7.131 3.869 18.001 1.00 94.94 249 ARG A CA 1
ATOM 1876 C C . ARG A 1 249 ? -6.207 2.873 17.312 1.00 94.94 249 ARG A C 1
ATOM 1878 O O . ARG A 1 249 ? -5.153 3.253 16.815 1.00 94.94 249 ARG A O 1
ATOM 1885 N N . ASP A 1 250 ? -6.629 1.622 17.215 1.00 94.12 250 ASP A N 1
ATOM 1886 C CA . ASP A 1 250 ? -5.976 0.657 16.333 1.00 94.12 250 ASP A CA 1
ATOM 1887 C C . ASP A 1 250 ? -6.527 0.777 14.910 1.00 94.12 250 ASP A C 1
ATOM 1889 O O . ASP A 1 250 ? -7.619 1.301 14.686 1.00 94.12 250 ASP A O 1
ATOM 1893 N N . SER A 1 251 ? -5.759 0.304 13.929 1.00 96.50 251 SER A N 1
ATOM 1894 C CA . SER A 1 251 ? -6.208 0.225 12.538 1.00 96.50 251 SER A CA 1
ATOM 1895 C C . SER A 1 251 ? -5.704 -1.033 11.851 1.00 96.50 251 SER A C 1
ATOM 1897 O O . SER A 1 251 ? -4.649 -1.568 12.192 1.00 96.50 251 SER A O 1
ATOM 1899 N N . LEU A 1 252 ? -6.460 -1.472 10.851 1.00 97.00 252 LEU A N 1
ATOM 1900 C CA . LEU A 1 252 ? -6.116 -2.574 9.965 1.00 97.00 252 LEU A CA 1
ATOM 1901 C C . LEU A 1 252 ? -5.710 -2.029 8.593 1.00 97.00 252 LEU A C 1
ATOM 1903 O O . LEU A 1 252 ? -6.181 -0.981 8.148 1.00 97.00 252 LEU A O 1
ATOM 1907 N N . HIS A 1 253 ? -4.848 -2.758 7.895 1.00 97.81 253 HIS A N 1
ATOM 1908 C CA . HIS A 1 253 ? -4.759 -2.659 6.443 1.00 97.81 253 HIS A CA 1
ATOM 1909 C C . HIS A 1 253 ? -5.935 -3.414 5.801 1.00 97.81 253 HIS A C 1
ATOM 1911 O O . HIS A 1 253 ? -6.375 -4.432 6.335 1.00 97.81 253 HIS A O 1
ATOM 1917 N N . LEU A 1 254 ? -6.396 -2.999 4.619 1.00 97.94 254 LEU A N 1
ATOM 1918 C CA . LEU A 1 254 ? -7.457 -3.677 3.868 1.00 97.94 254 LEU A CA 1
ATOM 1919 C C . LEU A 1 254 ? -7.178 -5.181 3.717 1.00 97.94 254 LEU A C 1
ATOM 1921 O O . LEU A 1 254 ? -8.022 -6.003 4.030 1.00 97.94 254 LEU A O 1
ATOM 1925 N N . ALA A 1 255 ? -5.958 -5.557 3.336 1.00 98.12 255 ALA A N 1
ATOM 1926 C CA . ALA A 1 255 ? -5.511 -6.954 3.314 1.00 98.12 255 ALA A CA 1
ATOM 1927 C C . ALA A 1 255 ? -5.746 -7.736 4.623 1.00 98.12 255 ALA A C 1
ATOM 1929 O O . ALA A 1 255 ? -6.067 -8.912 4.558 1.00 98.12 255 ALA A O 1
ATOM 1930 N N . GLU A 1 256 ? -5.588 -7.109 5.793 1.00 97.75 256 GLU A N 1
ATOM 1931 C CA . GLU A 1 256 ? -5.825 -7.749 7.097 1.00 97.75 256 GLU A CA 1
ATOM 1932 C C . GLU A 1 256 ? -7.317 -7.845 7.433 1.00 97.75 256 GLU A C 1
ATOM 1934 O O . GLU A 1 256 ? -7.722 -8.717 8.204 1.00 97.75 256 GLU A O 1
ATOM 1939 N N . LEU A 1 257 ? -8.129 -6.929 6.895 1.00 96.88 257 LEU A N 1
ATOM 1940 C CA . LEU A 1 257 ? -9.580 -6.940 7.056 1.00 96.88 257 LEU A CA 1
ATOM 1941 C C . LEU A 1 257 ? -10.199 -8.162 6.375 1.00 96.88 257 LEU A C 1
ATOM 1943 O O . LEU A 1 257 ? -11.073 -8.801 6.946 1.00 96.88 257 LEU A O 1
ATOM 1947 N N . ILE A 1 258 ? -9.725 -8.470 5.169 1.00 97.00 258 ILE A N 1
ATOM 1948 C CA . ILE A 1 258 ? -10.268 -9.521 4.295 1.00 97.00 258 ILE A CA 1
ATOM 1949 C C . ILE A 1 258 ? -9.379 -10.766 4.215 1.00 97.00 258 ILE A C 1
ATOM 1951 O O . ILE A 1 258 ? -9.514 -11.567 3.293 1.00 97.00 258 ILE A O 1
ATOM 1955 N N . ASP A 1 259 ? -8.452 -10.922 5.157 1.00 97.12 259 ASP A N 1
ATOM 1956 C CA . ASP A 1 259 ? -7.561 -12.078 5.227 1.00 97.12 259 ASP A CA 1
ATOM 1957 C C . ASP A 1 259 ? -8.368 -13.370 5.446 1.00 97.12 259 ASP A C 1
ATOM 1959 O O . ASP A 1 259 ? -9.071 -13.447 6.453 1.00 97.12 259 ASP A O 1
ATOM 1963 N N . PRO A 1 260 ? -8.279 -14.395 4.578 1.00 94.69 260 PRO A N 1
ATOM 1964 C CA . PRO A 1 260 ? -9.043 -15.639 4.736 1.00 94.69 260 PRO A CA 1
ATOM 1965 C C . PRO A 1 260 ? -8.737 -16.399 6.038 1.00 94.69 260 PRO A C 1
ATOM 1967 O O . PRO A 1 260 ? -9.569 -17.178 6.495 1.00 94.69 260 PRO A O 1
ATOM 1970 N N . ASP A 1 261 ? -7.584 -16.159 6.674 1.00 93.31 261 ASP A N 1
ATOM 1971 C CA . ASP A 1 261 ? -7.260 -16.762 7.976 1.00 93.31 261 ASP A CA 1
ATOM 1972 C C . ASP A 1 261 ? -8.010 -16.082 9.147 1.00 93.31 261 ASP A C 1
ATOM 1974 O O . ASP A 1 261 ? -7.950 -16.548 10.291 1.00 93.31 261 ASP A O 1
ATOM 1978 N N . ARG A 1 262 ? -8.723 -14.974 8.896 1.00 87.31 262 ARG A N 1
ATOM 1979 C CA . ARG A 1 262 ? -9.545 -14.272 9.887 1.00 87.31 262 ARG A CA 1
ATOM 1980 C C . ARG A 1 262 ? -10.889 -14.983 10.062 1.00 87.31 262 ARG A C 1
ATOM 1982 O O . ARG A 1 262 ? -11.700 -15.052 9.145 1.00 87.31 262 ARG A O 1
ATOM 1989 N N . GLN A 1 263 ? -11.147 -15.447 11.283 1.00 75.69 263 GLN A N 1
ATOM 1990 C CA . GLN A 1 263 ? -12.352 -16.219 11.616 1.00 75.69 263 GLN A CA 1
ATOM 1991 C C . GLN A 1 263 ? -13.578 -15.346 11.938 1.00 75.69 263 GLN A C 1
ATOM 1993 O O . GLN A 1 263 ? -14.706 -15.807 11.795 1.00 75.69 263 GLN A O 1
ATOM 1998 N N . GLU A 1 264 ? -13.373 -14.091 12.346 1.00 75.06 264 GLU A N 1
ATOM 1999 C CA . GLU A 1 264 ? -14.437 -13.164 12.753 1.00 75.06 264 GLU A CA 1
ATOM 2000 C C . GLU A 1 264 ? -14.191 -11.765 12.178 1.00 75.06 264 GLU A C 1
ATOM 2002 O O . GLU A 1 264 ? -13.043 -11.309 12.091 1.00 75.06 264 GLU A O 1
ATOM 2007 N N . ALA A 1 265 ? -15.268 -1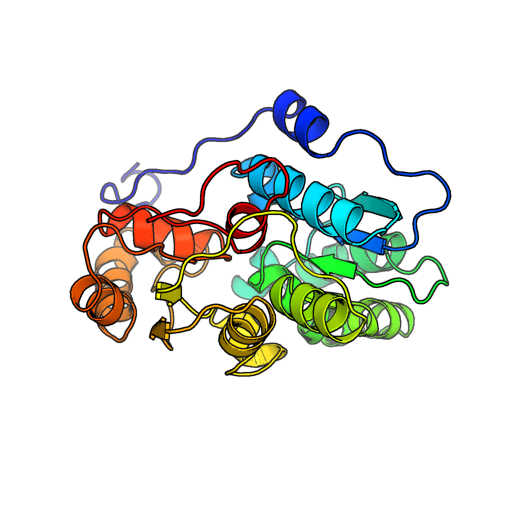1.070 11.795 1.00 70.00 265 ALA A N 1
ATOM 2008 C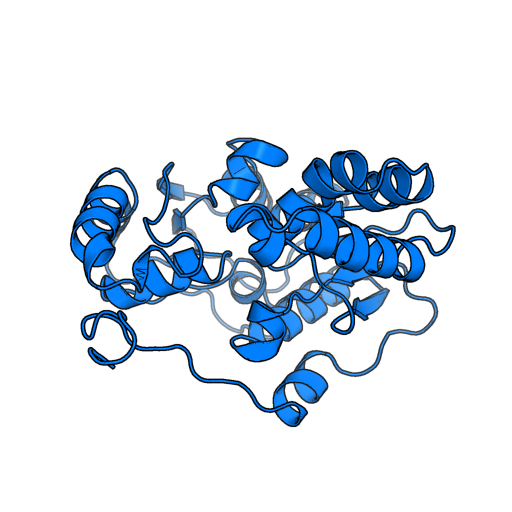 CA . ALA A 1 265 ? -15.163 -9.686 11.350 1.00 70.00 265 ALA A CA 1
ATOM 2009 C C . ALA A 1 265 ? -14.678 -8.835 12.532 1.00 70.00 265 ALA A C 1
ATOM 2011 O O . ALA A 1 265 ? -15.088 -9.096 13.667 1.00 70.00 265 ALA A O 1
ATOM 2012 N N . PRO A 1 266 ? -13.809 -7.833 12.308 1.00 74.81 266 PRO A N 1
ATOM 2013 C CA . PRO A 1 266 ? -13.585 -6.843 13.347 1.00 74.81 266 PRO A CA 1
ATOM 2014 C C . PRO A 1 266 ? -14.922 -6.164 13.688 1.00 74.81 266 PRO A C 1
ATOM 2016 O O . PRO A 1 266 ? -15.789 -6.090 12.809 1.00 74.81 266 PRO A O 1
ATOM 2019 N N . PRO A 1 267 ? -15.090 -5.726 14.943 1.00 54.16 267 PRO A N 1
ATOM 2020 C CA . PRO A 1 267 ? -16.300 -5.035 15.362 1.00 54.16 267 PRO A CA 1
ATOM 2021 C C . PRO A 1 267 ? -16.624 -3.792 14.509 1.00 54.16 267 PRO A C 1
ATOM 2023 O O . PRO A 1 267 ? -15.715 -3.228 13.847 1.00 54.16 267 PRO A O 1
#

Nearest PDB structures (foldseek):
  4fq5-assembly1_B  TM=3.860E-01  e=4.322E+00  Pseudomonas putida S16
  6dth-assembly1_A  TM=2.610E-01  e=1.629E+00  Haemophilus influenzae 86-028NP
  6qu0-assembly1_B  TM=2.225E-01  e=2.731E+00  Halalkalibacter okhensis

Foldseek 3Di:
DVVVLFDPLFDDAQFDDPVLLCVLQDDFFPPFLAEEEQAPCCSTHPSVLVSLLVQQCVLLVGRYDYDHPAHLLLVCVVVVVLVVSLVRLVVVLVVQLPVDLRAHEYQALLSLLSQQPVSCVSNVDPSSNSRNNRRDYSLRVLLVSLVVPRAFLADAEQEEEEEDAPSCCVRVHPCSNVSSCVSNPRNYYQYQPFHCLFDDCQCGRNVNVVVSVVRNVVGPLVSCVVDDLQHAYEDRHPRSQSSCVSVVHHHDHPSRQRRNVHPHHRD

Sequence (267 aa):
MRLAGLTTERQLPQFASRRRLHAELGRSAPDPDTVLFVDTFTAAFRPHVAGAARRVLADADRRVECRADVCCGLTWISTGQLRRARKVLAKTVDKLDDGTNRPIVVVEPSCAAALRKDMPELVHSAAARRVADRVRSFATAVTELTAAGWRPQAPVPQHVTVQTHCHEYSTFGAGTQRRALAALGVGNVTEATGCCGVAGNFGFEAEHYPLSMQVAEQALVPALRASEPDTAVLADGFSCRMQVEQLGRDSLHLAELIDPDRQEAPP

Solvent-accessible surface area (backbone atoms only — not comparable to full-atom values): 13813 Å² total; per-residue (Å²): 97,68,90,73,55,29,38,83,93,55,85,78,85,61,75,53,52,71,67,56,30,50,64,35,60,57,73,64,42,79,88,49,59,28,34,37,40,34,39,66,62,42,48,35,55,38,28,64,49,53,22,20,39,52,48,36,41,40,75,62,74,42,32,43,32,72,43,71,89,49,48,51,30,51,76,31,50,80,68,70,38,49,74,58,19,28,56,42,34,45,57,33,32,70,69,60,52,76,88,72,83,51,42,33,37,16,62,39,30,58,42,26,28,25,39,46,57,48,33,30,75,56,55,72,42,71,54,29,42,59,41,19,72,28,48,27,34,45,42,52,47,50,36,54,42,36,73,72,68,46,74,68,83,18,48,70,40,56,47,37,37,35,50,49,48,56,44,34,33,76,66,73,34,81,58,40,58,61,48,22,42,47,66,70,61,38,74,42,75,48,70,13,79,42,54,50,30,35,64,79,64,49,34,44,26,46,87,36,32,68,55,18,51,57,39,14,58,74,19,42,48,54,43,59,71,76,40,62,95,60,47,34,32,38,22,56,31,69,43,39,31,53,41,42,46,74,72,75,38,78,62,37,36,65,38,57,57,41,13,60,89,42,89,65,46,61,76

pLDDT: mean 94.17, std 7.16, range [49.41, 98.88]